Protein AF-A0A1X7SWT5-F1 (afdb_monomer_lite)

Sequence (209 aa):
LYQEDIYNFGDKDYSLPPSCLISVYSSPDAVPTLHYSVPVEGVADPVTFYIQMSQRTAHHTAVAANAASGNDETIPVLTKRRREGGFDIKTAKQKIKQVMIENHTDFAGLLQFSLVHVANKLFEVHMIPPEVQKSPTYDAIVTCFLSMMNILDSKSDLEEHCMTFLEALSSVGGPIERVAKRLREKWTTALEGALQFEQSVKRVRTNDQ

Secondary structure (DSSP, 8-state):
--HHHHHTTT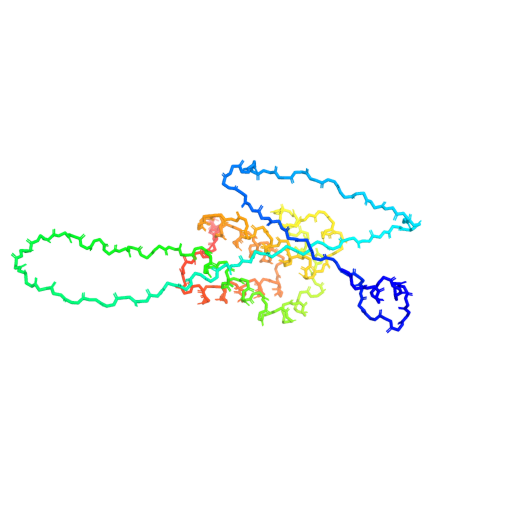-TT--S-----------TT--S-----------SS-------------------------------------------HHHHHHHHHHHHHHTHHHHHHHHTTTHHHHHHHHHHTTSS-HHHHHS--HHHHHHHHHHHHHT--SHHHHHHHHHHHHHHHHHH-HHHHHHHHHHHHHHHHHTTT-S--------------

Radius of gyration: 25.13 Å; chains: 1; bounding box: 81×46×72 Å

Organism: Amphimedon queenslandica (NCBI:txid400682)

Structure (mmCIF, N/CA/C/O backbone):
data_AF-A0A1X7SWT5-F1
#
_entry.id   AF-A0A1X7SWT5-F1
#
loop_
_atom_site.group_PDB
_atom_site.id
_atom_site.type_symbol
_atom_site.label_atom_id
_atom_site.label_alt_id
_atom_site.label_comp_id
_atom_site.label_asym_id
_atom_site.label_entity_id
_atom_site.label_seq_id
_atom_site.pdbx_PDB_ins_code
_atom_site.Cartn_x
_atom_site.Cartn_y
_atom_site.Cartn_z
_atom_site.occupancy
_atom_site.B_iso_or_equiv
_atom_site.auth_seq_id
_atom_site.auth_comp_id
_atom_site.auth_asym_id
_atom_site.auth_atom_id
_atom_site.pdbx_PDB_model_num
ATOM 1 N N . LEU A 1 1 ? -22.513 -17.687 -14.120 1.00 58.66 1 LEU A N 1
ATOM 2 C CA . LEU A 1 1 ? -21.983 -17.608 -15.493 1.00 58.66 1 LEU A CA 1
ATOM 3 C C . LEU A 1 1 ? -23.173 -17.618 -16.420 1.00 58.66 1 LEU A C 1
ATOM 5 O O . LEU A 1 1 ? -23.966 -18.553 -16.328 1.00 58.66 1 LEU A O 1
ATOM 9 N N . TYR A 1 2 ? -23.351 -16.565 -17.213 1.00 63.16 2 TYR A N 1
ATOM 10 C CA . TYR A 1 2 ? -24.327 -16.621 -18.288 1.00 63.16 2 TYR A CA 1
ATOM 11 C C . TYR A 1 2 ? -23.757 -17.489 -19.404 1.00 63.16 2 TYR A C 1
ATOM 13 O O . TYR A 1 2 ? -22.545 -17.568 -19.601 1.00 63.16 2 TYR A O 1
ATOM 21 N N . GLN A 1 3 ? -24.638 -18.194 -20.106 1.00 63.72 3 GLN A N 1
ATOM 22 C CA . GLN A 1 3 ? -24.223 -19.108 -21.164 1.00 63.72 3 GLN A CA 1
ATOM 23 C C . GLN A 1 3 ? -23.461 -18.362 -22.278 1.00 63.72 3 GLN A C 1
ATOM 25 O O . GLN A 1 3 ? -22.534 -18.907 -22.870 1.00 63.72 3 GLN A O 1
ATOM 30 N N . GLU A 1 4 ? -23.807 -17.095 -22.508 1.00 67.38 4 GLU A N 1
ATOM 31 C CA . GLU A 1 4 ? -23.099 -16.190 -23.418 1.00 67.38 4 GLU A CA 1
ATOM 32 C C . GLU A 1 4 ? -21.637 -15.944 -23.009 1.00 67.38 4 GLU A C 1
ATOM 34 O O . GLU A 1 4 ? -20.762 -15.963 -23.869 1.00 67.38 4 GLU A O 1
ATOM 39 N N . ASP A 1 5 ? -21.340 -15.821 -21.712 1.00 64.25 5 ASP A N 1
ATOM 40 C CA . ASP A 1 5 ? -19.971 -15.628 -21.207 1.00 64.25 5 ASP A CA 1
ATOM 41 C C . ASP A 1 5 ? -19.101 -16.874 -21.447 1.00 64.25 5 ASP A C 1
ATOM 43 O O . ASP A 1 5 ? -17.890 -16.780 -21.633 1.00 64.25 5 ASP A O 1
ATOM 47 N N . ILE A 1 6 ? -19.725 -18.058 -21.431 1.00 66.38 6 ILE A N 1
ATOM 48 C CA . ILE A 1 6 ? -19.057 -19.340 -21.690 1.00 66.38 6 ILE A CA 1
ATOM 49 C C . ILE A 1 6 ? -18.798 -19.502 -23.189 1.00 66.38 6 ILE A C 1
ATOM 51 O O . ILE A 1 6 ? -17.713 -19.920 -23.584 1.00 66.38 6 ILE A O 1
ATOM 55 N N . TYR A 1 7 ? -19.783 -19.170 -24.029 1.00 70.00 7 TYR A N 1
ATOM 56 C CA . TYR A 1 7 ? -19.661 -19.315 -25.480 1.00 70.00 7 TYR A CA 1
ATOM 57 C C . TYR A 1 7 ? -18.683 -18.331 -26.114 1.00 70.00 7 TYR A C 1
ATOM 59 O O . TYR A 1 7 ? -18.040 -18.683 -27.099 1.00 70.00 7 TYR A O 1
ATOM 67 N N . ASN A 1 8 ? -18.540 -17.138 -25.541 1.00 67.19 8 ASN A N 1
ATOM 68 C CA . ASN A 1 8 ? -17.654 -16.102 -26.068 1.00 67.19 8 ASN A CA 1
ATOM 69 C C . ASN A 1 8 ? -16.254 -16.127 -25.420 1.00 67.19 8 ASN A C 1
ATOM 71 O O . ASN A 1 8 ? -15.460 -15.202 -25.603 1.00 67.19 8 ASN A O 1
ATOM 75 N N . PHE A 1 9 ? -15.923 -17.177 -24.656 1.00 67.06 9 PHE A N 1
ATOM 76 C CA . PHE A 1 9 ? -14.609 -17.313 -24.031 1.00 67.06 9 PHE A CA 1
ATOM 77 C C . PHE A 1 9 ? -13.498 -17.443 -25.084 1.00 67.06 9 PHE A C 1
ATOM 79 O O . PHE A 1 9 ? -13.446 -18.417 -25.834 1.00 67.06 9 PHE A O 1
ATOM 86 N N . GLY A 1 10 ? -12.586 -16.466 -25.113 1.00 62.06 10 GLY A N 1
ATOM 87 C CA . GLY A 1 10 ? -11.479 -16.410 -26.074 1.00 62.06 10 GLY A CA 1
ATOM 88 C C . GLY A 1 10 ? -11.814 -15.706 -27.393 1.00 62.06 10 GLY A C 1
ATOM 89 O O . GLY A 1 10 ? -10.955 -15.649 -28.275 1.00 62.06 10 GLY A O 1
ATOM 90 N N . ASP A 1 11 ? -13.023 -15.151 -27.529 1.00 71.19 11 ASP A N 1
ATOM 91 C CA . ASP A 1 11 ? -13.372 -14.290 -28.656 1.00 71.19 11 ASP A CA 1
ATOM 92 C C . ASP A 1 11 ? -12.640 -12.942 -28.546 1.00 71.19 11 ASP A C 1
ATOM 94 O O . ASP A 1 11 ? -12.546 -12.339 -27.476 1.00 71.19 11 ASP A O 1
ATOM 98 N N . LYS A 1 12 ? -12.101 -12.466 -29.670 1.00 66.00 12 LYS A N 1
ATOM 99 C CA . LYS A 1 12 ? -11.336 -11.214 -29.757 1.00 66.00 12 LYS A CA 1
ATOM 100 C C . LYS A 1 12 ? -12.211 -9.989 -29.515 1.00 66.00 12 LYS A C 1
ATOM 102 O O . LYS A 1 12 ? -11.694 -8.963 -29.075 1.00 66.00 12 LYS A O 1
ATOM 107 N N . ASP A 1 13 ? -13.507 -10.115 -29.787 1.00 74.00 13 ASP A N 1
ATOM 108 C CA . ASP A 1 13 ? -14.480 -9.032 -29.654 1.00 74.00 13 ASP A CA 1
ATOM 109 C C . ASP A 1 13 ? -15.202 -9.049 -28.292 1.00 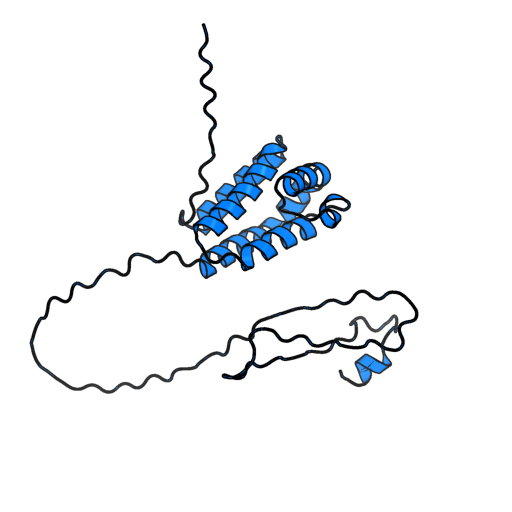74.00 13 ASP A C 1
ATOM 111 O O . ASP A 1 13 ? -15.928 -8.110 -27.954 1.00 74.00 13 ASP A O 1
ATOM 115 N N . TYR A 1 14 ? -14.974 -10.080 -27.469 1.00 67.50 14 TYR A N 1
ATOM 116 C CA . TYR A 1 14 ? -15.580 -10.215 -26.149 1.00 67.50 14 TYR A CA 1
ATOM 117 C C . TYR A 1 14 ? -14.625 -9.704 -25.063 1.00 67.50 14 TYR A C 1
ATOM 119 O O . TYR A 1 14 ? -13.690 -10.370 -24.624 1.00 67.50 14 TYR A O 1
ATOM 127 N N . SER A 1 15 ? -14.849 -8.458 -24.648 1.00 64.38 15 SER A N 1
ATOM 128 C CA . SER A 1 15 ? -13.925 -7.689 -23.803 1.00 64.38 15 SER A CA 1
ATOM 129 C C . SER A 1 15 ? -13.913 -8.084 -22.324 1.00 64.38 15 SER A C 1
ATOM 131 O O . SER A 1 15 ? -13.048 -7.621 -21.577 1.00 64.38 15 SER A O 1
ATOM 133 N N . LEU A 1 16 ? -14.858 -8.916 -21.882 1.00 62.00 16 LEU A N 1
ATOM 134 C CA . LEU A 1 16 ? -14.986 -9.313 -20.486 1.00 62.00 16 LEU A CA 1
ATOM 135 C C . LEU A 1 16 ? -14.514 -10.760 -20.309 1.00 62.00 16 LEU A C 1
ATOM 137 O O . LEU A 1 16 ? -15.095 -11.664 -20.901 1.00 62.00 16 LEU A O 1
ATOM 141 N N . PRO A 1 17 ? -13.487 -11.029 -19.488 1.00 65.50 17 PRO A N 1
ATOM 142 C CA . PRO A 1 17 ? -13.151 -12.404 -19.153 1.00 65.50 17 PRO A CA 1
ATOM 143 C C . PRO A 1 17 ? -14.320 -13.034 -18.375 1.00 65.50 17 PRO A C 1
ATOM 145 O O . PRO A 1 17 ? -14.940 -12.353 -17.548 1.00 65.50 17 PRO A O 1
ATOM 148 N N . PRO A 1 18 ? -14.628 -14.325 -18.591 1.00 65.56 18 PRO A N 1
ATOM 149 C CA . PRO A 1 18 ? -15.678 -14.994 -17.844 1.00 65.56 18 PRO A CA 1
ATOM 150 C C . PRO A 1 18 ? -15.342 -14.934 -16.357 1.00 65.56 18 PRO A C 1
ATOM 152 O O . PRO A 1 18 ? -14.239 -15.272 -15.926 1.00 65.56 18 PRO A O 1
ATOM 155 N N . SER A 1 19 ? -16.311 -14.491 -15.562 1.00 64.81 19 SER A N 1
ATOM 156 C CA . SER A 1 19 ? -16.178 -14.391 -14.114 1.00 64.81 19 SER A CA 1
ATOM 157 C C . SER A 1 19 ? -17.305 -15.157 -13.430 1.00 64.81 19 SER A C 1
ATOM 159 O O . SER A 1 19 ? -18.429 -15.258 -13.927 1.00 64.81 19 SER A O 1
ATOM 161 N N . CYS A 1 20 ? -16.999 -15.742 -12.276 1.00 68.06 20 CYS A N 1
ATOM 162 C CA . CYS A 1 20 ? -17.979 -16.425 -11.446 1.00 68.06 20 CYS A CA 1
ATOM 163 C C . CYS A 1 20 ? -17.906 -15.862 -10.030 1.00 68.06 20 CYS A C 1
ATOM 165 O O . CYS A 1 20 ? -16.828 -15.787 -9.439 1.00 68.06 20 CYS A O 1
ATOM 167 N N . LEU A 1 21 ? -19.056 -15.460 -9.488 1.00 69.94 21 LEU A N 1
ATOM 168 C CA . LEU A 1 21 ? -19.158 -14.973 -8.121 1.00 69.94 21 LEU A CA 1
ATOM 169 C C . LEU A 1 21 ? -19.406 -16.156 -7.186 1.00 69.94 21 LEU A C 1
ATOM 171 O O . LEU A 1 21 ? -20.418 -16.846 -7.300 1.00 69.94 21 LEU A O 1
ATOM 175 N N . ILE A 1 22 ? -18.502 -16.351 -6.230 1.00 73.81 22 ILE A N 1
ATOM 176 C CA . ILE A 1 22 ? -18.644 -17.344 -5.164 1.00 73.81 22 ILE A CA 1
ATOM 177 C C . ILE A 1 22 ? -18.985 -16.594 -3.876 1.00 73.81 22 ILE A C 1
ATOM 179 O O . ILE A 1 22 ? -18.249 -15.705 -3.454 1.00 73.81 22 ILE A O 1
ATOM 183 N N . SER A 1 23 ? -20.116 -16.934 -3.255 1.00 72.56 23 SER A N 1
ATOM 184 C CA . SER A 1 23 ? -20.503 -16.404 -1.943 1.00 72.56 23 SER A CA 1
ATOM 185 C C . SER A 1 23 ? -20.315 -17.477 -0.879 1.00 72.56 23 SER A C 1
ATOM 187 O O . SER A 1 23 ? -20.827 -18.585 -1.023 1.00 72.56 23 SER A O 1
ATOM 189 N N . VAL A 1 24 ? -19.610 -17.133 0.196 1.00 75.25 24 VAL A N 1
ATOM 190 C CA . VAL A 1 24 ? -19.417 -17.999 1.363 1.00 75.25 24 VAL A CA 1
ATOM 191 C C . VAL A 1 24 ? -20.143 -17.365 2.543 1.00 75.25 24 VAL A C 1
ATOM 193 O O . VAL A 1 24 ? -19.924 -16.193 2.850 1.00 75.25 24 VAL A O 1
ATOM 196 N N . TYR A 1 25 ? -21.016 -18.132 3.191 1.00 77.62 25 TYR A N 1
ATOM 197 C CA . TYR A 1 25 ? -21.782 -17.696 4.356 1.00 77.62 25 TYR A CA 1
ATOM 198 C C . TYR A 1 25 ? -21.296 -18.447 5.592 1.00 77.62 25 TYR A C 1
ATOM 200 O O . TYR A 1 25 ? -21.134 -19.666 5.551 1.00 77.62 25 TYR A O 1
ATOM 208 N N . SER A 1 26 ? -21.068 -17.728 6.691 1.00 73.06 26 SER A N 1
ATOM 209 C CA . SER A 1 26 ? -20.745 -18.348 7.973 1.00 73.06 26 SER A CA 1
ATOM 210 C C . SER A 1 26 ? -22.013 -18.861 8.657 1.00 73.06 26 SER A C 1
ATOM 212 O O . SER A 1 26 ? -23.044 -18.189 8.687 1.00 73.06 26 SER A O 1
ATOM 214 N N . SER A 1 27 ? -21.918 -20.061 9.223 1.00 80.31 27 SER A N 1
ATOM 215 C CA . SER A 1 27 ? -22.896 -20.606 10.167 1.00 80.31 27 SER A CA 1
ATOM 216 C C . SER A 1 27 ? -22.371 -20.402 11.596 1.00 80.31 27 SER A C 1
ATOM 218 O O . SER A 1 27 ? -21.148 -20.400 11.764 1.00 80.31 27 SER A O 1
ATOM 220 N N . PRO A 1 28 ? -23.230 -20.251 12.624 1.00 79.50 28 PRO A N 1
ATOM 221 C CA . PRO A 1 28 ? -22.795 -20.131 14.020 1.00 79.50 28 PRO A CA 1
ATOM 222 C C . PRO A 1 28 ? -21.870 -21.264 14.487 1.00 79.50 28 PRO A C 1
ATOM 224 O O . PRO A 1 28 ? -20.993 -21.030 15.311 1.00 79.50 28 PRO A O 1
ATOM 227 N N . ASP A 1 29 ? -22.022 -22.455 13.903 1.00 85.06 29 ASP A N 1
ATOM 228 C CA . ASP A 1 29 ? -21.246 -23.655 14.240 1.00 85.06 29 ASP A CA 1
ATOM 229 C C . ASP A 1 29 ? -20.113 -23.950 13.234 1.00 85.06 29 ASP A C 1
ATOM 231 O O . ASP A 1 29 ? -19.566 -25.054 13.202 1.00 85.06 29 ASP A O 1
ATOM 235 N N . ALA A 1 30 ? -19.781 -23.004 12.350 1.00 79.12 30 ALA A N 1
ATOM 236 C CA . ALA A 1 30 ? -18.764 -23.219 11.325 1.00 79.12 30 ALA A CA 1
ATOM 237 C C . ALA A 1 30 ? -17.344 -23.207 11.915 1.00 79.12 30 ALA A C 1
ATOM 239 O O . ALA A 1 30 ? -16.993 -22.361 12.739 1.00 79.12 30 ALA A O 1
ATOM 240 N N . VAL A 1 31 ? -16.499 -24.124 11.437 1.00 79.00 31 VAL A N 1
ATOM 241 C CA . VAL A 1 31 ? -15.068 -24.133 11.765 1.00 79.00 31 VAL A CA 1
ATOM 242 C C . VAL A 1 31 ? -14.377 -22.844 11.283 1.00 79.00 31 VAL A C 1
ATOM 244 O O . VAL A 1 31 ? -14.763 -22.307 10.243 1.00 79.00 31 VAL A O 1
ATOM 247 N N . PRO A 1 32 ? -13.334 -22.354 11.986 1.00 73.50 32 PRO A N 1
ATOM 248 C CA . PRO A 1 32 ? -12.714 -21.052 11.703 1.00 73.50 32 PRO A CA 1
ATOM 249 C C . PRO A 1 32 ? -12.075 -20.932 10.315 1.00 73.50 32 PRO A C 1
ATOM 251 O O . PRO A 1 32 ? -11.932 -19.828 9.794 1.00 73.50 32 PRO A O 1
ATOM 254 N N . THR A 1 33 ? -11.688 -22.062 9.721 1.00 73.69 33 THR A N 1
ATOM 255 C CA . THR A 1 33 ? -10.972 -22.110 8.446 1.00 73.69 33 THR A CA 1
ATOM 256 C C . THR A 1 33 ? -11.654 -23.096 7.512 1.00 73.69 33 THR A C 1
ATOM 258 O O . THR A 1 33 ? -11.842 -24.263 7.859 1.00 73.69 33 THR A O 1
ATOM 261 N N . LEU A 1 34 ? -11.989 -22.635 6.306 1.00 76.44 34 LEU A N 1
ATOM 262 C CA . LEU A 1 34 ? -12.527 -23.469 5.238 1.00 76.44 34 LEU A CA 1
ATOM 263 C C . LEU A 1 34 ? -11.429 -23.737 4.206 1.00 76.44 34 LEU A C 1
ATOM 265 O O . LEU A 1 34 ? -11.015 -22.833 3.483 1.00 76.44 34 LEU A O 1
ATOM 269 N N . HIS A 1 35 ? -10.982 -24.988 4.123 1.00 76.56 35 HIS A N 1
ATOM 270 C CA . HIS A 1 35 ? -10.116 -25.454 3.044 1.00 76.56 35 HIS A CA 1
ATOM 271 C C . HIS A 1 35 ? -10.972 -26.156 1.992 1.00 76.56 35 HIS A C 1
ATOM 273 O O . HIS A 1 35 ? -11.553 -27.204 2.267 1.00 76.56 35 HIS A O 1
ATOM 279 N N . TYR A 1 36 ? -11.052 -25.580 0.793 1.00 75.38 36 TYR A N 1
ATOM 280 C CA . TYR A 1 36 ? -11.753 -26.188 -0.333 1.00 75.38 36 TYR A CA 1
ATOM 281 C C . TYR A 1 36 ? -10.908 -26.070 -1.599 1.00 75.38 36 TYR A C 1
ATOM 283 O O . TYR A 1 36 ? -10.476 -24.978 -1.968 1.00 75.38 36 TYR A O 1
ATOM 291 N N . SER A 1 37 ? -10.657 -27.200 -2.252 1.00 71.75 37 SER A N 1
ATOM 292 C CA . SER A 1 37 ? -9.931 -27.253 -3.519 1.00 71.75 37 SER A CA 1
ATOM 293 C C . SER A 1 37 ? -10.913 -27.127 -4.676 1.00 71.75 37 SER A C 1
ATOM 295 O O . SER A 1 37 ? -11.916 -27.834 -4.716 1.00 71.75 37 SER A O 1
ATOM 297 N N . VAL A 1 38 ? -10.609 -26.254 -5.634 1.00 73.00 38 VAL A N 1
ATOM 298 C CA . VAL A 1 38 ? -11.375 -26.123 -6.878 1.00 73.00 38 VAL A CA 1
ATOM 299 C C . VAL A 1 38 ? -10.538 -26.736 -8.002 1.00 73.00 38 VAL A C 1
ATOM 301 O O . VAL A 1 38 ? -9.508 -26.156 -8.354 1.00 73.00 38 VAL A O 1
ATOM 304 N N . PRO A 1 39 ? -10.905 -27.919 -8.528 1.00 66.94 39 PRO A N 1
ATOM 305 C CA . PRO A 1 39 ? -10.197 -28.508 -9.655 1.00 66.94 39 PRO A CA 1
ATOM 306 C C . PRO A 1 39 ? -10.458 -27.677 -10.912 1.00 66.94 39 PRO A C 1
ATOM 308 O O . PRO A 1 39 ? -11.586 -27.256 -11.170 1.00 66.94 39 PRO A O 1
ATOM 311 N N . VAL A 1 40 ? -9.405 -27.446 -11.691 1.00 70.12 40 VAL A N 1
ATOM 312 C CA . VAL A 1 40 ? -9.499 -26.777 -12.988 1.00 70.12 40 VAL A CA 1
ATOM 313 C C . VAL A 1 40 ? -9.210 -27.816 -14.062 1.00 70.12 40 VAL A C 1
ATOM 315 O O . VAL A 1 40 ? -8.123 -28.390 -14.094 1.00 70.12 40 VAL A O 1
ATOM 318 N N . GLU A 1 41 ? -10.184 -28.065 -14.931 1.00 71.06 41 GLU A N 1
ATOM 319 C CA . GLU A 1 41 ? -10.073 -29.022 -16.033 1.00 71.06 41 GLU A CA 1
ATOM 320 C C . GLU A 1 41 ? -9.980 -28.287 -17.378 1.00 71.06 41 GLU A C 1
ATOM 322 O O . GLU A 1 41 ? -10.566 -27.220 -17.552 1.00 71.06 41 GLU A O 1
ATOM 327 N N . GLY A 1 42 ? -9.241 -28.856 -18.339 1.00 65.25 42 GLY A N 1
ATOM 328 C CA . GLY A 1 42 ? -9.186 -28.348 -19.720 1.00 65.25 42 GLY A CA 1
ATOM 329 C C . GLY A 1 42 ? -8.170 -27.233 -20.003 1.00 65.25 42 GLY A C 1
ATOM 330 O O . GLY A 1 42 ? -8.275 -26.564 -21.027 1.00 65.25 42 GLY A O 1
ATOM 331 N N . VAL A 1 43 ? -7.180 -27.022 -19.132 1.00 63.59 43 VAL A N 1
ATOM 332 C CA . VAL A 1 43 ? -6.161 -25.973 -19.303 1.00 63.59 43 VAL A CA 1
ATOM 333 C C . VAL A 1 43 ? -4.969 -26.501 -20.108 1.00 63.59 43 VAL A C 1
ATOM 335 O O . VAL A 1 43 ? -4.239 -27.365 -19.628 1.00 63.59 43 VAL A O 1
ATOM 338 N N . ALA A 1 44 ? -4.777 -25.990 -21.329 1.00 63.25 44 ALA A N 1
ATOM 339 C CA . ALA A 1 44 ? -3.656 -26.358 -22.204 1.00 63.25 44 ALA A CA 1
ATOM 340 C C . ALA A 1 44 ? -2.380 -25.530 -21.943 1.00 63.25 44 ALA A C 1
ATOM 342 O O . ALA A 1 44 ? -1.278 -26.065 -22.036 1.00 63.25 44 ALA A O 1
ATOM 343 N N . ASP A 1 45 ? -2.538 -24.260 -21.557 1.00 61.09 45 ASP A N 1
ATOM 344 C CA . ASP A 1 45 ? -1.460 -23.305 -21.274 1.00 61.09 45 ASP A CA 1
ATOM 345 C C . ASP A 1 45 ? -1.621 -22.705 -19.866 1.00 61.09 45 ASP A C 1
ATOM 347 O O . ASP A 1 45 ? -2.747 -22.603 -19.385 1.00 61.09 45 ASP A O 1
ATOM 351 N N . PRO A 1 46 ? -0.550 -22.269 -19.179 1.00 61.94 46 PRO A N 1
ATOM 352 C CA . PRO A 1 46 ? -0.659 -21.673 -17.846 1.00 61.94 46 PRO A CA 1
ATOM 353 C C . PRO A 1 46 ? -1.597 -20.453 -17.812 1.00 61.94 46 PRO A C 1
ATOM 355 O O . PRO A 1 46 ? -1.374 -19.472 -18.519 1.00 61.94 46 PRO A O 1
ATOM 358 N N . VAL A 1 47 ? -2.617 -20.483 -16.946 1.00 63.56 47 VAL A N 1
ATOM 359 C CA . VAL A 1 47 ? -3.586 -19.385 -16.769 1.00 63.56 47 VAL A CA 1
ATOM 360 C C . VAL A 1 47 ? -3.390 -18.712 -15.411 1.00 63.56 47 VAL A C 1
ATOM 362 O O . VAL A 1 47 ? -3.189 -19.373 -14.392 1.00 63.56 47 VAL A O 1
ATOM 365 N N . THR A 1 48 ? -3.464 -17.380 -15.382 1.00 60.81 48 THR A N 1
ATOM 366 C CA . THR A 1 48 ? -3.471 -16.595 -14.140 1.00 60.81 48 THR A CA 1
ATOM 367 C C . THR A 1 48 ? -4.896 -16.449 -13.607 1.00 60.81 48 THR A C 1
ATOM 369 O O . THR A 1 48 ? -5.776 -15.947 -14.302 1.00 60.81 48 THR A O 1
ATOM 372 N N . PHE A 1 49 ? -5.115 -16.856 -12.356 1.00 67.50 49 PHE A N 1
ATOM 373 C CA . PHE A 1 49 ? -6.389 -16.693 -11.654 1.00 67.50 49 PHE A CA 1
ATOM 374 C C . PHE A 1 49 ? -6.361 -15.464 -10.744 1.00 67.50 49 PHE A C 1
ATOM 376 O O . PHE A 1 49 ? -5.439 -15.296 -9.947 1.00 67.50 49 PHE A O 1
ATOM 383 N N . TYR A 1 50 ? -7.405 -14.639 -10.816 1.00 58.00 50 TYR A N 1
ATOM 384 C CA . TYR A 1 50 ? -7.588 -13.479 -9.945 1.00 58.00 50 TYR A CA 1
ATOM 385 C C . TYR A 1 50 ? -8.726 -13.742 -8.955 1.00 58.00 50 TYR A C 1
ATOM 387 O O . TYR A 1 50 ? -9.868 -13.948 -9.360 1.00 58.00 50 TYR A O 1
ATOM 395 N N . ILE A 1 51 ? -8.424 -13.719 -7.653 1.00 72.56 51 ILE A N 1
ATOM 396 C CA . ILE A 1 51 ? -9.419 -13.874 -6.583 1.00 72.56 51 ILE A CA 1
ATOM 397 C C . ILE A 1 51 ? -9.644 -12.511 -5.930 1.00 72.56 51 ILE A C 1
ATOM 399 O O . ILE A 1 51 ? -8.775 -11.990 -5.234 1.00 72.56 51 ILE A O 1
ATOM 403 N N . GLN A 1 52 ? -10.826 -11.935 -6.143 1.00 63.22 52 GLN A N 1
ATOM 404 C CA . GLN A 1 52 ? -11.240 -10.690 -5.500 1.00 63.22 52 GLN A CA 1
ATOM 405 C C . GLN A 1 52 ? -12.141 -11.002 -4.301 1.00 63.22 52 GLN A C 1
ATOM 407 O O . GLN A 1 52 ? -13.231 -11.545 -4.458 1.00 63.22 52 GLN A O 1
ATOM 412 N N . MET A 1 53 ? -11.686 -10.657 -3.093 1.00 68.06 53 MET A N 1
ATOM 413 C CA . MET A 1 53 ? -12.448 -10.850 -1.855 1.00 68.06 53 MET A CA 1
ATOM 414 C C . MET A 1 53 ? -13.039 -9.526 -1.371 1.00 68.06 53 MET A C 1
ATOM 416 O O . MET A 1 53 ? -12.320 -8.547 -1.174 1.00 68.06 53 MET A O 1
ATOM 420 N N . SER A 1 54 ? -14.347 -9.506 -1.120 1.00 67.81 54 SER A N 1
ATOM 421 C CA . SER A 1 54 ? -15.051 -8.359 -0.537 1.00 67.81 54 SER A CA 1
ATOM 422 C C . SER A 1 54 ? -16.045 -8.822 0.527 1.00 67.81 54 SER A C 1
ATOM 424 O O . SER A 1 54 ? -16.817 -9.747 0.279 1.00 67.81 54 SER A O 1
ATOM 426 N N . GLN A 1 55 ? -16.065 -8.172 1.694 1.00 64.06 55 GLN A N 1
ATOM 427 C CA . GLN A 1 55 ? -17.064 -8.446 2.732 1.00 64.06 55 GLN A CA 1
ATOM 428 C C . GLN A 1 55 ? -18.369 -7.713 2.419 1.00 64.06 55 GLN A C 1
ATOM 430 O O . GLN A 1 55 ? -18.377 -6.500 2.209 1.00 64.06 55 GLN A O 1
ATOM 435 N N . ARG A 1 56 ? -19.487 -8.443 2.422 1.00 56.50 56 ARG A N 1
ATOM 436 C CA . ARG A 1 56 ? -20.815 -7.848 2.266 1.00 56.50 56 ARG A CA 1
ATOM 437 C C . ARG A 1 56 ? -21.286 -7.344 3.629 1.00 56.50 56 ARG A C 1
ATOM 439 O O . ARG A 1 56 ? -21.668 -8.132 4.487 1.00 56.50 56 ARG A O 1
ATOM 446 N N . THR A 1 57 ? -21.252 -6.033 3.846 1.00 46.75 57 THR A N 1
ATOM 447 C CA . THR A 1 57 ? -21.852 -5.410 5.032 1.00 46.75 57 THR A CA 1
ATOM 448 C C . THR A 1 57 ? -23.373 -5.479 4.925 1.00 46.75 57 THR A C 1
ATOM 450 O O . THR A 1 57 ? -23.970 -4.826 4.070 1.00 46.75 57 THR A O 1
ATOM 453 N N . ALA A 1 58 ? -24.013 -6.279 5.778 1.00 46.72 58 ALA A N 1
ATOM 454 C CA . ALA A 1 58 ? -25.460 -6.256 5.939 1.00 46.72 58 ALA A CA 1
ATOM 455 C C . ALA A 1 58 ? -25.877 -4.927 6.595 1.00 46.72 58 ALA A C 1
ATOM 457 O O . ALA A 1 58 ? -25.495 -4.640 7.730 1.00 46.72 58 ALA A O 1
ATOM 458 N N . HIS A 1 59 ? -26.656 -4.105 5.889 1.00 39.25 59 HIS A N 1
ATOM 459 C CA . HIS A 1 59 ? -27.349 -2.972 6.498 1.00 39.25 59 HIS A CA 1
ATOM 460 C C . HIS A 1 59 ? -28.455 -3.510 7.412 1.00 39.25 59 HIS A C 1
ATOM 462 O O . HIS A 1 59 ? -29.519 -3.911 6.944 1.00 39.25 59 HIS A O 1
ATOM 468 N N . HIS A 1 60 ? -28.212 -3.525 8.722 1.00 40.56 60 HIS A N 1
ATOM 469 C CA . HIS A 1 60 ? -29.277 -3.711 9.702 1.00 40.56 60 HIS A CA 1
ATOM 470 C C . HIS A 1 60 ? -30.033 -2.389 9.863 1.00 40.56 60 HIS A C 1
ATOM 472 O O . HIS A 1 60 ? -29.624 -1.501 10.609 1.00 40.56 60 HIS A O 1
ATOM 478 N N . THR A 1 61 ? -31.142 -2.255 9.140 1.00 41.75 61 THR A N 1
ATOM 479 C CA . THR A 1 61 ? -32.141 -1.207 9.364 1.00 41.75 61 THR A CA 1
ATOM 480 C C . THR A 1 61 ? -32.841 -1.485 10.696 1.00 41.75 61 THR A C 1
ATOM 482 O O . THR A 1 61 ? -33.727 -2.333 10.768 1.00 41.75 61 THR A O 1
ATOM 485 N N . ALA A 1 62 ? -32.436 -0.801 11.767 1.00 34.31 62 ALA A N 1
ATOM 486 C CA . ALA A 1 62 ? -33.171 -0.804 13.028 1.00 34.31 62 ALA A CA 1
ATOM 487 C C . ALA A 1 62 ? -34.205 0.332 13.013 1.00 34.31 62 ALA A C 1
ATOM 489 O O . ALA A 1 62 ? -33.866 1.514 13.013 1.00 34.31 62 ALA A O 1
ATOM 490 N N . VAL A 1 63 ? -35.473 -0.068 12.954 1.00 35.12 63 VAL A N 1
ATOM 491 C CA . VAL A 1 63 ? -36.668 0.775 13.024 1.00 35.12 63 VAL A CA 1
ATOM 492 C C . VAL A 1 63 ? -36.734 1.477 14.384 1.00 35.12 63 VAL A C 1
ATOM 494 O O . VAL A 1 63 ? -36.641 0.835 15.429 1.00 35.12 63 VAL A O 1
ATOM 497 N N . ALA A 1 64 ? -36.906 2.799 14.362 1.00 37.91 64 ALA A N 1
ATOM 498 C CA . ALA A 1 64 ? -37.176 3.614 15.538 1.00 37.91 64 ALA A CA 1
ATOM 499 C C . ALA A 1 64 ? -38.588 3.333 16.080 1.00 37.91 64 ALA A C 1
ATOM 501 O O . ALA A 1 64 ? -39.564 3.412 15.335 1.00 37.91 64 ALA A O 1
ATOM 502 N N . ALA A 1 65 ? -38.702 3.070 17.382 1.00 33.25 65 ALA A N 1
ATOM 503 C CA . ALA A 1 65 ? -39.969 3.076 18.103 1.00 33.25 65 ALA A CA 1
ATOM 504 C C . ALA A 1 65 ? -39.882 4.086 19.254 1.00 33.25 65 ALA A C 1
ATOM 506 O O . ALA A 1 65 ? -39.161 3.884 20.229 1.00 33.25 65 ALA A O 1
ATOM 507 N N . ASN A 1 66 ? -40.613 5.190 19.103 1.00 34.94 66 ASN A N 1
ATOM 508 C CA . ASN A 1 66 ? -40.901 6.147 20.164 1.00 34.94 66 ASN A CA 1
ATOM 509 C C . ASN A 1 66 ? -42.011 5.588 21.065 1.00 34.94 66 ASN A C 1
ATOM 511 O O . ASN A 1 66 ? -43.066 5.212 20.559 1.00 34.94 66 ASN A O 1
ATOM 515 N N . ALA A 1 67 ? -41.827 5.646 22.383 1.00 32.59 67 ALA A N 1
ATOM 516 C CA . ALA A 1 67 ? -42.924 5.745 23.344 1.00 32.59 67 ALA A CA 1
ATOM 517 C C . ALA A 1 67 ? -42.427 6.471 24.604 1.00 32.59 67 ALA A C 1
ATOM 519 O O . ALA A 1 67 ? -41.434 6.078 25.211 1.00 32.59 67 ALA A O 1
ATOM 520 N N . ALA A 1 68 ? -43.109 7.562 24.951 1.00 38.38 68 ALA A N 1
ATOM 521 C CA . ALA A 1 68 ? -42.872 8.387 26.128 1.00 38.38 68 ALA A CA 1
ATOM 522 C C . ALA A 1 68 ? -43.783 7.963 27.294 1.00 38.38 68 ALA A C 1
ATOM 524 O O . ALA A 1 68 ? -44.951 7.669 27.057 1.00 38.38 68 ALA A O 1
ATOM 525 N N . SER A 1 69 ? -43.258 7.988 28.525 1.00 33.25 69 SER A N 1
ATOM 526 C CA . SER A 1 69 ? -43.946 8.189 29.825 1.00 33.2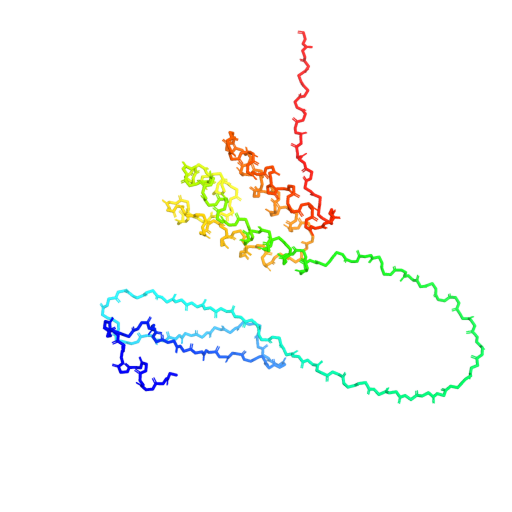5 69 SER A CA 1
ATOM 527 C C . SER A 1 69 ? -42.866 7.995 30.904 1.00 33.25 69 SER A C 1
ATOM 529 O O . SER A 1 69 ? -42.212 6.961 30.883 1.00 33.25 69 SER A O 1
ATOM 531 N N . GLY A 1 70 ? -42.460 8.934 31.758 1.00 31.30 70 GLY A N 1
ATOM 532 C CA . GLY A 1 70 ? -43.221 9.687 32.753 1.00 31.30 70 GLY A CA 1
ATOM 533 C C . GLY A 1 70 ? -42.488 9.512 34.102 1.00 31.30 70 GLY A C 1
ATOM 534 O O . GLY A 1 70 ? -42.314 8.378 34.525 1.00 31.30 70 GLY A O 1
ATOM 535 N N . ASN A 1 71 ? -41.999 10.631 34.664 1.00 40.50 71 ASN A N 1
ATOM 536 C CA . ASN A 1 71 ? -41.565 10.958 36.046 1.00 40.50 71 ASN A CA 1
ATOM 537 C C . ASN A 1 71 ? -40.857 9.939 36.982 1.00 40.50 71 ASN A C 1
ATOM 539 O O . ASN A 1 71 ? -41.423 8.916 37.336 1.00 40.50 71 ASN A O 1
ATOM 543 N N . ASP A 1 72 ? -39.696 10.319 37.544 1.00 30.39 72 ASP A N 1
ATOM 544 C CA . ASP A 1 72 ? -39.534 10.824 38.935 1.00 30.39 72 ASP A CA 1
ATOM 545 C C . ASP A 1 72 ? -38.040 10.913 39.343 1.00 30.39 72 ASP A C 1
ATOM 547 O O . ASP A 1 72 ? -37.185 10.202 38.814 1.00 30.39 72 ASP A O 1
ATOM 551 N N . GLU A 1 73 ? -37.721 11.849 40.237 1.00 39.50 73 GLU A N 1
ATOM 552 C CA . GLU A 1 73 ? -36.379 12.221 40.691 1.00 39.50 73 GLU A CA 1
ATOM 553 C C . GLU A 1 73 ? -35.638 11.096 41.429 1.00 39.50 73 GLU A C 1
ATOM 555 O O . GLU A 1 73 ? -36.084 10.570 42.444 1.00 39.50 73 GLU A O 1
ATOM 560 N N . THR A 1 74 ? -34.406 10.812 41.006 1.00 32.19 74 THR A N 1
ATOM 561 C CA . THR A 1 74 ? -33.287 10.530 41.921 1.00 32.19 74 THR A CA 1
ATOM 562 C C . THR A 1 74 ? -31.985 10.622 41.138 1.00 32.19 74 THR A C 1
ATOM 564 O O . THR A 1 74 ? -31.787 9.932 40.142 1.00 32.19 74 THR A O 1
ATOM 567 N N . ILE A 1 75 ? -31.086 11.504 41.570 1.00 47.22 75 ILE A N 1
ATOM 568 C CA . ILE A 1 75 ? -29.717 11.577 41.059 1.00 47.22 75 ILE A CA 1
ATOM 569 C C . ILE A 1 75 ? -28.916 10.430 41.690 1.00 47.22 75 ILE A C 1
ATOM 571 O O . ILE A 1 75 ? -28.648 10.486 42.891 1.00 47.22 75 ILE A O 1
ATOM 575 N N . PRO A 1 76 ? -28.393 9.470 40.908 1.00 37.97 76 PRO A N 1
ATOM 576 C CA . PRO A 1 76 ? -27.085 8.926 41.176 1.00 37.97 76 PRO A CA 1
ATOM 577 C C . PRO A 1 76 ? -26.115 9.613 40.222 1.00 37.97 76 PRO A C 1
ATOM 579 O O . PRO A 1 76 ? -26.229 9.541 38.996 1.00 37.97 76 PRO A O 1
ATOM 582 N N . VAL A 1 77 ? -25.129 10.286 40.806 1.00 43.66 77 VAL A N 1
ATOM 583 C CA . VAL A 1 77 ? -23.890 10.658 40.131 1.00 43.66 77 VAL A CA 1
ATOM 584 C C . VAL A 1 77 ? -23.200 9.352 39.727 1.00 43.66 77 VAL A C 1
ATOM 586 O O . VAL A 1 77 ? -22.307 8.858 40.407 1.00 43.66 77 VAL A O 1
ATOM 589 N N . LEU A 1 78 ? -23.639 8.754 38.622 1.00 35.97 78 LEU A N 1
ATOM 590 C CA . LEU A 1 78 ? -22.829 7.806 37.888 1.00 35.97 78 LEU A CA 1
ATOM 591 C C . LEU A 1 78 ? -21.971 8.666 36.983 1.00 35.97 78 LEU A C 1
ATOM 593 O O . LEU A 1 78 ? -22.428 9.190 35.967 1.00 35.97 78 LEU A O 1
ATOM 597 N N . THR A 1 79 ? -20.742 8.866 37.445 1.00 41.34 79 THR A N 1
ATOM 598 C CA . THR A 1 79 ? -19.596 9.305 36.662 1.00 41.34 79 THR A CA 1
ATOM 599 C C . THR A 1 79 ? -19.780 8.863 35.219 1.00 41.34 79 THR A C 1
ATOM 601 O O . THR A 1 79 ? -19.535 7.715 34.847 1.00 41.34 79 THR A O 1
ATOM 604 N N . LYS A 1 80 ? -20.241 9.810 34.396 1.00 42.06 80 LYS A N 1
ATOM 605 C CA . LYS A 1 80 ? -20.171 9.736 32.949 1.00 42.06 80 LYS A CA 1
ATOM 606 C C . LYS A 1 80 ? -18.673 9.718 32.689 1.00 42.06 80 LYS A C 1
ATOM 608 O O . LYS A 1 80 ? -18.054 10.770 32.538 1.00 42.06 80 LYS A O 1
ATOM 613 N N . ARG A 1 81 ? -18.063 8.525 32.746 1.00 42.53 81 ARG A N 1
ATOM 614 C CA . ARG A 1 81 ? -16.770 8.276 32.128 1.00 42.53 81 ARG A CA 1
ATOM 615 C C . ARG A 1 81 ? -17.013 8.666 30.689 1.00 42.53 81 ARG A C 1
ATOM 617 O O . ARG A 1 81 ? -17.616 7.926 29.915 1.00 42.53 81 ARG A O 1
ATOM 624 N N . ARG A 1 82 ? -16.639 9.911 30.398 1.00 41.81 82 ARG A N 1
ATOM 625 C CA . ARG A 1 82 ? -16.193 10.387 29.105 1.00 41.81 82 ARG A CA 1
ATOM 626 C C . ARG A 1 82 ? -15.551 9.161 28.471 1.00 41.81 82 ARG A C 1
ATOM 628 O O . ARG A 1 82 ? -14.557 8.678 29.008 1.00 41.81 82 ARG A O 1
ATOM 635 N N . ARG A 1 83 ? -16.201 8.557 27.469 1.00 44.50 83 ARG A N 1
ATOM 636 C CA . ARG A 1 83 ? -15.522 7.553 26.656 1.00 44.50 83 ARG A CA 1
ATOM 637 C C . ARG A 1 83 ? -14.379 8.334 26.041 1.00 44.50 83 ARG A C 1
ATOM 639 O O . ARG A 1 83 ? -14.584 9.165 25.162 1.00 44.50 83 ARG A O 1
ATOM 646 N N . GLU A 1 84 ? -13.235 8.188 26.687 1.00 45.03 84 GLU A N 1
ATOM 647 C CA . GLU A 1 84 ? -11.924 8.564 26.216 1.00 45.03 84 GLU A CA 1
ATOM 648 C C . GLU A 1 84 ? -11.889 8.142 24.755 1.00 45.03 84 GLU A C 1
ATOM 650 O O . GLU A 1 84 ? -12.275 7.012 24.445 1.00 45.03 84 GLU A O 1
ATOM 655 N N . GLY A 1 85 ? -11.614 9.102 23.871 1.00 53.09 85 GLY A N 1
ATOM 656 C CA . GLY A 1 85 ? -11.688 8.919 22.429 1.00 53.09 85 GLY A CA 1
ATOM 657 C C . GLY A 1 85 ? -10.880 7.695 22.033 1.00 53.09 85 GLY A C 1
ATOM 658 O O . GLY A 1 85 ? -9.656 7.751 21.967 1.00 53.09 85 GLY A O 1
ATOM 659 N N . GLY A 1 86 ? -11.572 6.575 21.835 1.00 67.81 86 GLY A N 1
ATOM 660 C CA . GLY A 1 86 ? -10.951 5.348 21.385 1.00 67.81 86 GLY A CA 1
ATOM 661 C C . GLY A 1 86 ? -10.405 5.611 19.996 1.00 67.81 86 GLY A C 1
ATOM 662 O O . GLY A 1 86 ? -11.137 6.081 19.126 1.00 67.81 86 GLY A O 1
ATOM 663 N N . PHE A 1 87 ? -9.118 5.351 19.806 1.00 83.31 87 PHE A N 1
ATOM 664 C CA . PHE A 1 87 ? -8.524 5.372 18.483 1.00 83.31 87 PHE A CA 1
ATOM 665 C C . PHE A 1 87 ? -9.271 4.371 17.592 1.00 83.31 87 PHE A C 1
ATOM 667 O O . PHE A 1 87 ? -9.211 3.162 17.820 1.00 83.31 87 PHE A O 1
ATOM 674 N N . ASP A 1 88 ? -10.003 4.874 16.597 1.00 92.06 88 ASP A N 1
ATOM 675 C CA . ASP A 1 88 ? -10.689 4.026 15.629 1.00 92.06 88 ASP A CA 1
ATOM 676 C C . ASP A 1 88 ? -9.709 3.607 14.532 1.00 92.06 88 ASP A C 1
ATOM 678 O O . ASP A 1 88 ? -9.496 4.305 13.535 1.00 92.06 88 ASP A O 1
ATOM 682 N N . ILE A 1 89 ? -9.119 2.429 14.728 1.00 94.06 89 ILE A N 1
ATOM 683 C CA . ILE A 1 89 ? -8.164 1.837 13.795 1.00 94.06 89 ILE A CA 1
ATOM 684 C C . ILE A 1 89 ? -8.753 1.628 12.396 1.00 94.06 89 ILE A C 1
ATOM 686 O O . ILE A 1 89 ? -8.037 1.774 11.405 1.00 94.06 89 ILE A O 1
ATOM 690 N N . LYS A 1 90 ? -10.054 1.328 12.275 1.00 94.56 90 LYS A N 1
ATOM 691 C CA . LYS A 1 90 ? -10.691 1.120 10.966 1.00 94.56 90 LYS A CA 1
ATOM 692 C C . LYS A 1 90 ? -10.744 2.435 10.204 1.00 94.56 90 LYS A C 1
ATOM 694 O O . LYS A 1 90 ? -10.336 2.486 9.043 1.00 94.56 90 LYS A O 1
ATOM 699 N N . THR A 1 91 ? -11.165 3.498 10.884 1.00 95.19 91 THR A N 1
ATOM 700 C CA . THR A 1 91 ? -11.163 4.854 10.329 1.00 95.19 91 THR A CA 1
ATOM 701 C C . THR A 1 91 ? -9.743 5.307 9.973 1.00 95.19 91 THR A C 1
ATOM 703 O O . THR A 1 91 ? -9.531 5.878 8.904 1.00 95.19 91 THR A O 1
ATOM 706 N N . ALA A 1 92 ? -8.738 4.995 10.799 1.00 95.94 92 ALA A N 1
ATOM 707 C CA . ALA A 1 92 ? -7.343 5.328 10.506 1.00 95.94 92 ALA A CA 1
ATOM 708 C C . ALA A 1 92 ? -6.805 4.612 9.252 1.00 95.94 92 ALA A C 1
ATOM 710 O O . ALA A 1 92 ? -6.271 5.268 8.356 1.00 95.94 92 ALA A O 1
ATOM 711 N N . LYS A 1 93 ? -7.010 3.291 9.133 1.00 96.81 93 LYS A N 1
ATOM 712 C CA . LYS A 1 93 ? -6.644 2.507 7.936 1.00 96.81 93 LYS A CA 1
ATOM 713 C C . LYS A 1 93 ? -7.304 3.063 6.672 1.00 96.81 93 LYS A C 1
ATOM 715 O O . LYS A 1 93 ? -6.658 3.172 5.631 1.00 96.81 93 LYS A O 1
ATOM 720 N N . GLN A 1 94 ? -8.583 3.441 6.759 1.00 96.56 94 GLN A N 1
ATOM 721 C CA . GLN A 1 94 ? -9.312 4.046 5.642 1.00 96.56 94 GLN A CA 1
ATOM 722 C C . GLN A 1 94 ? -8.722 5.397 5.235 1.00 96.56 94 GLN A C 1
ATOM 724 O O . GLN A 1 94 ? -8.488 5.612 4.049 1.00 96.56 94 GLN A O 1
ATOM 729 N N . LYS A 1 95 ? -8.420 6.276 6.197 1.00 96.88 95 LYS A N 1
ATOM 730 C CA . LYS A 1 95 ? -7.776 7.572 5.937 1.00 96.88 95 LYS A CA 1
ATOM 731 C C . LYS A 1 95 ? -6.398 7.401 5.280 1.00 96.88 95 LYS A C 1
ATOM 733 O O . LYS A 1 95 ? -6.112 8.078 4.296 1.00 96.88 95 LYS A O 1
ATOM 738 N N . ILE A 1 96 ? -5.575 6.457 5.747 1.00 97.44 96 ILE A N 1
ATOM 739 C CA . ILE A 1 96 ? -4.269 6.144 5.133 1.00 97.44 96 ILE A CA 1
ATOM 740 C C . ILE A 1 96 ? -4.447 5.651 3.692 1.00 97.44 96 ILE A C 1
ATOM 742 O O . ILE A 1 96 ? -3.799 6.167 2.780 1.00 97.44 96 ILE A O 1
ATOM 746 N N . LYS A 1 97 ? -5.359 4.693 3.470 1.00 97.50 97 LYS A N 1
ATOM 747 C CA . LYS A 1 97 ? -5.678 4.174 2.132 1.00 97.50 97 LYS A CA 1
ATOM 748 C C . LYS A 1 97 ? -6.141 5.290 1.195 1.00 97.50 97 LYS A C 1
ATOM 750 O O . LYS A 1 97 ? -5.693 5.345 0.054 1.00 97.50 97 LYS A O 1
ATOM 755 N N . GLN A 1 98 ? -7.001 6.181 1.682 1.00 96.69 98 GLN A N 1
ATOM 756 C CA . GLN A 1 98 ? -7.517 7.305 0.909 1.00 96.69 98 GLN A CA 1
ATOM 757 C C . GLN A 1 98 ? -6.390 8.248 0.473 1.00 96.69 98 GLN A C 1
ATOM 759 O O . GLN A 1 98 ? -6.298 8.575 -0.707 1.00 96.69 98 GLN A O 1
ATOM 764 N N . VAL A 1 99 ? -5.467 8.596 1.380 1.00 97.25 99 VAL A N 1
ATOM 765 C CA . VAL A 1 99 ? -4.290 9.408 1.033 1.00 97.25 99 VAL A CA 1
ATOM 766 C C . VAL A 1 99 ? -3.438 8.730 -0.043 1.00 97.25 99 VAL A C 1
ATOM 768 O O . VAL A 1 99 ? -2.965 9.411 -0.950 1.00 97.25 99 VAL A O 1
ATOM 771 N N . MET A 1 100 ? -3.248 7.409 0.015 1.00 95.56 100 MET A N 1
ATOM 772 C CA . MET A 1 100 ? -2.488 6.690 -1.017 1.00 95.56 100 MET A CA 1
ATOM 773 C C . MET A 1 100 ? -3.162 6.772 -2.394 1.00 95.56 100 MET A C 1
ATOM 775 O O . MET A 1 100 ? -2.481 7.004 -3.387 1.00 95.56 100 MET A O 1
ATOM 779 N N . ILE A 1 101 ? -4.491 6.631 -2.451 1.00 94.19 101 ILE A N 1
ATOM 780 C CA . ILE A 1 101 ? -5.269 6.691 -3.700 1.00 94.19 101 ILE A CA 1
ATOM 781 C C . ILE A 1 101 ? -5.251 8.102 -4.296 1.00 94.19 101 ILE A C 1
ATOM 783 O O . ILE A 1 101 ? -4.953 8.270 -5.474 1.00 94.19 101 ILE A O 1
ATOM 787 N N . GLU A 1 102 ? -5.521 9.127 -3.486 1.00 94.25 102 GLU A N 1
ATOM 788 C CA . GLU A 1 102 ? -5.594 10.524 -3.945 1.00 94.25 102 GLU A CA 1
ATOM 789 C C . GLU A 1 102 ? -4.267 11.060 -4.488 1.00 94.25 102 GLU A C 1
ATOM 791 O O . GLU A 1 102 ? -4.252 12.026 -5.243 1.00 94.25 102 GLU A O 1
ATOM 796 N N . ASN A 1 103 ? -3.148 10.456 -4.087 1.00 92.31 103 ASN A N 1
ATOM 797 C CA . ASN A 1 103 ? -1.803 10.892 -4.464 1.00 92.31 103 ASN A CA 1
ATOM 798 C C . ASN A 1 103 ? -1.098 9.907 -5.392 1.00 92.31 103 ASN A C 1
ATOM 800 O O . ASN A 1 103 ? 0.095 10.063 -5.655 1.00 92.31 103 ASN A O 1
ATOM 804 N N . HIS A 1 104 ? -1.824 8.895 -5.869 1.00 93.12 104 HIS A N 1
ATOM 805 C CA . HIS A 1 104 ? -1.260 7.780 -6.612 1.00 93.12 104 HIS A CA 1
ATOM 806 C C . HIS A 1 104 ? -0.474 8.248 -7.839 1.00 93.12 104 HIS A C 1
ATOM 808 O O . HIS A 1 104 ? 0.721 7.982 -7.919 1.00 93.12 104 HIS A O 1
ATOM 814 N N . THR A 1 105 ? -1.102 9.017 -8.734 1.00 92.62 105 THR A N 1
ATOM 815 C CA . THR A 1 105 ? -0.474 9.487 -9.980 1.00 92.62 105 THR A CA 1
ATOM 816 C C . THR A 1 105 ? 0.778 10.325 -9.718 1.00 92.62 105 THR A C 1
ATOM 818 O O . THR A 1 105 ? 1.810 10.121 -10.359 1.00 92.62 105 THR A O 1
ATOM 821 N N . ASP A 1 106 ? 0.711 11.237 -8.743 1.00 91.25 106 ASP A N 1
ATOM 822 C CA . ASP A 1 106 ? 1.833 12.103 -8.373 1.00 91.25 106 ASP A CA 1
ATOM 823 C C . ASP A 1 106 ? 3.015 11.278 -7.851 1.00 91.25 106 ASP A C 1
ATOM 825 O O . ASP A 1 106 ? 4.158 11.475 -8.266 1.00 91.25 106 ASP A O 1
ATOM 829 N N . PHE A 1 107 ? 2.758 10.335 -6.941 1.00 91.25 107 PHE A N 1
ATOM 830 C CA . PHE A 1 107 ? 3.809 9.500 -6.368 1.00 91.25 107 PHE A CA 1
ATOM 831 C C . PHE A 1 107 ? 4.352 8.479 -7.361 1.00 91.25 107 PHE A C 1
ATOM 833 O O . PHE A 1 107 ? 5.567 8.298 -7.411 1.00 91.25 107 PHE A O 1
ATOM 840 N N . ALA A 1 108 ? 3.506 7.871 -8.191 1.00 92.31 108 ALA A N 1
ATOM 841 C CA . ALA A 1 108 ? 3.944 6.981 -9.257 1.00 92.31 108 ALA A CA 1
ATOM 842 C C . ALA A 1 108 ? 4.924 7.703 -10.196 1.00 92.31 108 ALA A C 1
ATOM 844 O O . ALA A 1 108 ? 6.022 7.202 -10.432 1.00 92.31 108 ALA A O 1
ATOM 845 N N . GLY A 1 109 ? 4.582 8.919 -10.641 1.00 90.62 109 GLY A N 1
ATOM 846 C CA . GLY A 1 109 ? 5.453 9.735 -11.490 1.00 90.62 109 GLY A CA 1
ATOM 847 C C . GLY A 1 109 ? 6.754 10.161 -10.799 1.00 90.62 109 GLY A C 1
ATOM 848 O O . GLY A 1 109 ? 7.827 10.089 -11.396 1.00 90.62 109 GLY A O 1
ATOM 849 N N . LEU A 1 110 ? 6.698 10.557 -9.522 1.00 91.56 110 LEU A N 1
ATOM 850 C CA . LEU A 1 110 ? 7.888 10.967 -8.760 1.00 91.56 110 LEU A CA 1
ATOM 851 C C . LEU A 1 110 ? 8.844 9.805 -8.463 1.00 91.56 110 LEU A C 1
ATOM 853 O O . LEU A 1 110 ? 10.054 10.014 -8.368 1.00 91.56 110 LEU A O 1
ATOM 857 N N . LEU A 1 111 ? 8.315 8.593 -8.295 1.00 91.62 111 LEU A N 1
ATOM 858 C CA . LEU A 1 111 ? 9.102 7.412 -7.948 1.00 91.62 111 LEU A CA 1
ATOM 859 C C . LEU A 1 111 ? 9.548 6.605 -9.172 1.00 91.62 111 LEU A C 1
ATOM 861 O O . LEU A 1 111 ? 10.422 5.755 -9.015 1.00 91.62 111 LEU A O 1
ATOM 865 N N . GLN A 1 112 ? 9.015 6.873 -10.372 1.00 91.81 112 GLN A N 1
ATOM 866 C CA . GLN A 1 112 ? 9.172 6.014 -11.557 1.00 91.81 112 GLN A CA 1
ATOM 867 C C . GLN A 1 112 ? 10.627 5.640 -11.883 1.00 91.81 112 GLN A C 1
ATOM 869 O O . GLN A 1 112 ? 10.911 4.500 -12.237 1.00 91.81 112 GLN A O 1
ATOM 874 N N . PHE A 1 113 ? 11.569 6.573 -11.709 1.00 90.50 113 PHE A N 1
ATOM 875 C CA . PHE A 1 113 ? 12.992 6.360 -12.007 1.00 90.50 113 PHE A CA 1
ATOM 876 C C . PHE A 1 113 ? 13.802 5.800 -10.828 1.00 90.50 113 PHE A C 1
ATOM 878 O O . PHE A 1 113 ? 14.982 5.492 -10.974 1.00 90.50 113 PHE A O 1
ATOM 885 N N . SER A 1 114 ? 13.175 5.654 -9.663 1.00 95.06 114 SER A N 1
ATOM 886 C CA . SER A 1 114 ? 13.813 5.227 -8.415 1.00 95.06 114 SER A CA 1
ATOM 887 C C . SER A 1 114 ? 13.179 3.971 -7.820 1.00 95.06 114 SER A C 1
ATOM 889 O O . SER A 1 114 ? 13.588 3.555 -6.736 1.00 95.06 114 SER A O 1
ATOM 891 N N . LEU A 1 115 ? 12.222 3.343 -8.516 1.00 95.50 115 LEU A N 1
ATOM 892 C CA . LEU A 1 115 ? 11.498 2.163 -8.034 1.00 95.50 115 LEU A CA 1
ATOM 893 C C . LEU A 1 115 ? 12.430 1.026 -7.611 1.00 95.50 115 LEU A C 1
ATOM 895 O O . LEU A 1 115 ? 12.179 0.403 -6.590 1.00 95.50 115 LEU A O 1
ATOM 899 N N . VAL A 1 116 ? 13.537 0.805 -8.325 1.00 95.88 116 VAL A N 1
ATOM 900 C CA . VAL A 1 116 ? 14.529 -0.221 -7.958 1.00 95.88 116 VAL A CA 1
ATOM 901 C C . VAL A 1 116 ? 15.172 0.072 -6.598 1.00 95.88 116 VAL A C 1
ATOM 903 O O . VAL A 1 116 ? 15.259 -0.808 -5.745 1.00 95.88 116 VAL A O 1
ATOM 906 N N . HIS A 1 117 ? 15.583 1.319 -6.355 1.00 95.12 117 HIS A N 1
ATOM 907 C CA . HIS A 1 117 ? 16.199 1.718 -5.086 1.00 95.12 117 HIS A CA 1
ATOM 908 C C . HIS A 1 117 ? 15.195 1.677 -3.930 1.00 95.12 117 HIS A C 1
ATOM 910 O O . HIS A 1 117 ? 15.514 1.185 -2.849 1.00 95.12 117 HIS A O 1
ATOM 916 N N . VAL A 1 118 ? 13.970 2.145 -4.180 1.00 97.19 118 VAL A N 1
ATOM 917 C CA . VAL A 1 118 ? 12.858 2.079 -3.225 1.00 97.19 118 VAL A CA 1
ATOM 918 C C . VAL A 1 118 ? 12.542 0.631 -2.861 1.00 97.19 118 VAL A C 1
ATOM 920 O O . VAL A 1 118 ? 12.459 0.299 -1.682 1.00 97.19 118 VAL A O 1
ATOM 923 N N . ALA A 1 119 ? 12.414 -0.243 -3.858 1.00 97.81 119 ALA A N 1
ATOM 924 C CA . ALA A 1 119 ? 12.101 -1.646 -3.647 1.00 97.81 119 ALA A CA 1
ATOM 925 C C . ALA A 1 119 ? 13.202 -2.364 -2.859 1.00 97.81 119 ALA A C 1
ATOM 927 O O . ALA A 1 119 ? 12.893 -3.109 -1.938 1.00 97.81 119 ALA A O 1
ATOM 928 N N . ASN A 1 120 ? 14.479 -2.081 -3.131 1.00 97.69 120 ASN A N 1
ATOM 929 C CA . ASN A 1 120 ? 15.577 -2.630 -2.333 1.00 97.69 120 ASN A CA 1
ATOM 930 C C . ASN A 1 120 ? 15.464 -2.241 -0.854 1.00 97.69 120 ASN A C 1
ATOM 932 O O . ASN A 1 120 ? 15.575 -3.108 0.009 1.00 97.69 120 ASN A O 1
ATOM 936 N N . LYS A 1 121 ? 15.172 -0.968 -0.552 1.00 98.00 121 LYS A N 1
ATOM 937 C CA . LYS A 1 121 ? 14.980 -0.522 0.835 1.00 98.00 121 LYS A CA 1
ATOM 938 C C . LYS A 1 121 ? 13.762 -1.137 1.500 1.00 98.00 121 LYS A C 1
ATOM 940 O O . LYS A 1 121 ? 13.858 -1.554 2.645 1.00 98.00 121 LYS A O 1
ATOM 945 N N . LEU A 1 122 ? 12.649 -1.261 0.786 1.00 97.75 122 LEU A N 1
ATOM 946 C CA . LEU A 1 122 ? 11.445 -1.907 1.310 1.00 97.75 122 LEU A CA 1
ATOM 947 C C . LEU A 1 122 ? 11.613 -3.422 1.497 1.00 97.75 122 LEU A C 1
ATOM 949 O O . LEU A 1 122 ? 10.998 -3.998 2.390 1.00 97.75 122 LEU A O 1
ATOM 953 N N . PHE A 1 123 ? 12.448 -4.066 0.684 1.00 97.44 123 PHE A N 1
ATOM 954 C CA . PHE A 1 123 ? 12.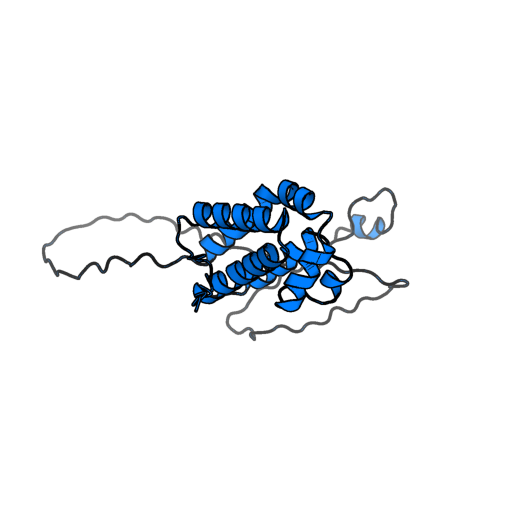790 -5.477 0.833 1.00 97.44 123 PHE A CA 1
ATOM 955 C C . PHE A 1 123 ? 13.685 -5.718 2.057 1.00 97.44 123 PHE A C 1
ATOM 957 O O . PHE A 1 123 ? 13.428 -6.653 2.813 1.00 97.44 123 PHE A O 1
ATOM 964 N N . GLU A 1 124 ? 14.681 -4.850 2.294 1.00 96.62 124 GLU A N 1
ATOM 965 C CA . GLU A 1 124 ? 15.545 -4.892 3.491 1.00 96.62 124 GLU A CA 1
ATOM 966 C C . GLU A 1 124 ? 14.729 -4.865 4.796 1.00 96.62 124 GLU A C 1
ATOM 968 O O . GLU A 1 124 ? 15.101 -5.522 5.763 1.00 96.62 124 GLU A O 1
ATOM 973 N N . VAL A 1 125 ? 13.606 -4.137 4.812 1.00 95.62 125 VAL A N 1
ATOM 974 C CA . VAL A 1 125 ? 12.691 -4.045 5.965 1.00 95.62 125 VAL A CA 1
ATOM 975 C C . VAL A 1 125 ? 11.480 -4.985 5.870 1.00 95.62 125 VAL A C 1
ATOM 977 O O . VAL A 1 125 ? 10.500 -4.801 6.585 1.00 95.62 125 VAL A O 1
ATOM 980 N N . HIS A 1 126 ? 11.521 -5.981 4.979 1.00 93.88 126 HIS A N 1
ATOM 981 C CA . HIS A 1 126 ? 10.485 -7.010 4.806 1.00 93.88 126 HIS A CA 1
ATOM 982 C C . HIS A 1 126 ? 9.066 -6.493 4.502 1.00 93.88 126 HIS A C 1
ATOM 984 O O . HIS A 1 126 ? 8.080 -7.188 4.741 1.00 93.88 126 HIS A O 1
ATOM 990 N N . MET A 1 127 ? 8.942 -5.298 3.919 1.00 94.56 127 MET A N 1
ATOM 991 C CA . MET A 1 127 ? 7.650 -4.737 3.509 1.00 94.56 127 MET A CA 1
ATOM 992 C C . MET A 1 127 ? 7.172 -5.227 2.145 1.00 94.56 127 MET A C 1
ATOM 994 O O . MET A 1 127 ? 5.981 -5.146 1.840 1.00 94.56 127 MET A O 1
ATOM 998 N N . ILE A 1 128 ? 8.091 -5.717 1.313 1.00 97.19 128 ILE A N 1
ATOM 999 C CA . ILE A 1 128 ? 7.773 -6.312 0.017 1.00 97.19 128 ILE A CA 1
ATOM 1000 C C . ILE A 1 128 ? 8.468 -7.668 -0.137 1.00 97.19 128 ILE A C 1
ATOM 1002 O O . ILE A 1 128 ? 9.561 -7.861 0.403 1.00 97.19 128 ILE A O 1
ATOM 1006 N N . PRO A 1 129 ? 7.868 -8.609 -0.880 1.00 95.00 129 PRO A N 1
ATOM 1007 C CA . PRO A 1 129 ? 8.473 -9.906 -1.131 1.00 95.00 129 PRO A CA 1
ATOM 1008 C C . PRO A 1 129 ? 9.507 -9.841 -2.279 1.00 95.00 129 PRO A C 1
ATOM 1010 O O . PRO A 1 129 ? 9.524 -8.869 -3.048 1.00 95.00 129 PRO A O 1
ATOM 1013 N N . PRO A 1 130 ? 10.365 -10.872 -2.432 1.00 93.19 130 PRO A N 1
ATOM 1014 C CA . PRO A 1 130 ? 11.404 -10.917 -3.466 1.00 93.19 130 PRO A CA 1
ATOM 1015 C C . PRO A 1 130 ? 10.881 -10.708 -4.893 1.00 93.19 130 PRO A C 1
ATOM 1017 O O . PRO A 1 130 ? 11.582 -10.167 -5.745 1.00 93.19 130 PRO A O 1
ATOM 1020 N N . GLU A 1 131 ? 9.653 -11.137 -5.178 1.00 95.75 131 GLU A N 1
ATOM 1021 C CA . GLU A 1 131 ? 9.025 -11.026 -6.496 1.00 95.75 131 GLU A CA 1
ATOM 1022 C C . GLU A 1 131 ? 8.805 -9.557 -6.874 1.00 95.75 131 GLU A C 1
ATOM 1024 O O . GLU A 1 131 ? 9.144 -9.141 -7.983 1.00 95.75 131 GLU A O 1
ATOM 1029 N N . VAL A 1 132 ? 8.318 -8.754 -5.923 1.00 96.56 132 VAL A N 1
ATOM 1030 C CA . VAL A 1 132 ? 8.108 -7.310 -6.104 1.00 96.56 132 VAL A CA 1
ATOM 1031 C C . VAL A 1 132 ? 9.440 -6.568 -6.118 1.00 96.56 132 VAL A C 1
ATOM 1033 O O . VAL A 1 132 ? 9.591 -5.604 -6.859 1.00 96.56 132 VAL A O 1
ATOM 1036 N N . GLN A 1 133 ? 10.439 -7.031 -5.361 1.00 97.19 133 GLN A N 1
ATOM 1037 C CA . GLN A 1 133 ? 11.784 -6.459 -5.421 1.00 97.19 133 GLN A CA 1
ATOM 1038 C C . GLN A 1 133 ? 12.418 -6.620 -6.814 1.00 97.19 133 GLN A C 1
ATOM 1040 O O . GLN A 1 133 ? 13.027 -5.683 -7.329 1.00 97.19 133 GLN A O 1
ATOM 1045 N N . LYS A 1 134 ? 12.279 -7.802 -7.431 1.00 94.50 134 LYS A N 1
ATOM 1046 C CA . LYS A 1 134 ? 12.872 -8.122 -8.743 1.00 94.50 134 LYS A CA 1
ATOM 1047 C C . LYS A 1 134 ? 12.210 -7.380 -9.902 1.00 94.50 134 LYS A C 1
ATOM 1049 O O . LYS A 1 134 ? 12.885 -7.066 -10.878 1.00 94.50 134 LYS A O 1
ATOM 1054 N N . SER A 1 135 ? 10.906 -7.123 -9.812 1.00 95.44 135 SER A N 1
ATOM 1055 C CA . SER A 1 135 ? 10.144 -6.398 -10.833 1.00 95.44 135 SER A CA 1
ATOM 1056 C C . SER A 1 135 ? 9.254 -5.339 -10.172 1.00 95.44 135 SER A C 1
ATOM 1058 O O . SER A 1 135 ? 8.046 -5.537 -10.016 1.00 95.44 135 SER A O 1
ATOM 1060 N N . PRO A 1 136 ? 9.847 -4.221 -9.717 1.00 96.44 136 PRO A N 1
ATOM 1061 C CA . PRO A 1 136 ? 9.125 -3.262 -8.906 1.00 96.44 136 PRO A CA 1
ATOM 1062 C C . PRO A 1 136 ? 8.224 -2.383 -9.763 1.00 96.44 136 PRO A C 1
ATOM 1064 O O . PRO A 1 136 ? 8.673 -1.684 -10.671 1.00 96.44 136 PRO A O 1
ATOM 1067 N N . THR A 1 137 ? 6.947 -2.356 -9.402 1.00 96.50 137 THR A N 1
ATOM 1068 C CA . THR A 1 137 ? 5.993 -1.332 -9.829 1.00 96.50 137 THR A CA 1
ATOM 1069 C C . THR A 1 137 ? 5.503 -0.580 -8.600 1.00 96.50 137 THR A C 1
ATOM 1071 O O . THR A 1 137 ? 5.469 -1.129 -7.494 1.00 96.50 137 THR A O 1
ATOM 1074 N N . TYR A 1 138 ? 5.115 0.684 -8.780 1.00 95.06 138 TYR A N 1
ATOM 1075 C CA . TYR A 1 138 ? 4.515 1.448 -7.687 1.00 95.06 138 TYR A CA 1
ATOM 1076 C C . TYR A 1 138 ? 3.264 0.738 -7.144 1.00 95.06 138 TYR A C 1
ATOM 1078 O O . TYR A 1 138 ? 3.120 0.586 -5.933 1.00 95.06 138 TYR A O 1
ATOM 1086 N N . ASP A 1 139 ? 2.429 0.198 -8.033 1.00 96.50 139 ASP A N 1
ATOM 1087 C CA . ASP A 1 139 ? 1.204 -0.520 -7.671 1.00 96.50 139 ASP A CA 1
ATOM 1088 C C . ASP A 1 139 ? 1.466 -1.764 -6.830 1.00 96.50 139 ASP A C 1
ATOM 1090 O O . ASP A 1 139 ? 0.779 -1.983 -5.831 1.00 96.50 139 ASP A O 1
ATOM 1094 N N . ALA A 1 140 ? 2.470 -2.568 -7.188 1.00 97.00 140 ALA A N 1
ATOM 1095 C CA . ALA A 1 140 ? 2.820 -3.757 -6.420 1.00 97.00 140 ALA A CA 1
ATOM 1096 C C . ALA A 1 140 ? 3.314 -3.386 -5.014 1.00 97.00 140 ALA A C 1
ATOM 1098 O O . ALA A 1 140 ? 2.876 -3.977 -4.028 1.00 97.00 140 ALA A O 1
ATOM 1099 N N . ILE A 1 141 ? 4.156 -2.353 -4.909 1.00 97.00 141 ILE A N 1
ATOM 1100 C CA . ILE A 1 141 ? 4.654 -1.840 -3.626 1.00 97.00 141 ILE A CA 1
ATOM 1101 C C . ILE A 1 141 ? 3.498 -1.348 -2.744 1.00 97.00 141 ILE A C 1
ATOM 1103 O O . ILE A 1 141 ? 3.387 -1.743 -1.582 1.00 97.00 141 ILE A O 1
ATOM 1107 N N . VAL A 1 142 ? 2.611 -0.512 -3.293 1.00 96.56 142 VAL A N 1
ATOM 1108 C CA . VAL A 1 142 ? 1.445 0.014 -2.566 1.00 96.56 142 VAL A CA 1
ATOM 1109 C C . VAL A 1 142 ? 0.499 -1.114 -2.163 1.00 96.56 142 VAL A C 1
ATOM 1111 O O . VAL A 1 142 ? -0.020 -1.112 -1.048 1.00 96.56 142 VAL A O 1
ATOM 1114 N N . THR A 1 143 ? 0.305 -2.108 -3.028 1.00 97.00 143 THR A N 1
ATOM 1115 C CA . THR A 1 143 ? -0.533 -3.275 -2.735 1.00 97.00 143 THR A CA 1
ATOM 1116 C C . THR A 1 143 ? 0.017 -4.076 -1.559 1.00 97.00 143 THR A C 1
ATOM 1118 O O . THR A 1 143 ? -0.753 -4.410 -0.657 1.00 97.00 143 THR A O 1
ATOM 1121 N N . CYS A 1 144 ? 1.328 -4.337 -1.508 1.00 96.00 144 CYS A N 1
ATOM 1122 C CA . CYS A 1 144 ? 1.965 -4.994 -0.362 1.00 96.00 144 CYS A CA 1
ATOM 1123 C C . CYS A 1 144 ? 1.756 -4.195 0.931 1.00 96.00 144 CYS A C 1
ATOM 1125 O O . CYS A 1 144 ? 1.264 -4.743 1.921 1.00 96.00 144 CYS A O 1
ATOM 1127 N N . PHE A 1 145 ? 2.035 -2.887 0.896 1.00 97.75 145 PHE A N 1
ATOM 1128 C CA . PHE A 1 145 ? 1.857 -1.999 2.045 1.00 97.75 145 PHE A CA 1
ATOM 1129 C C . PHE A 1 145 ? 0.411 -2.007 2.568 1.00 97.75 145 PHE A C 1
ATOM 1131 O O . PHE A 1 145 ? 0.187 -2.215 3.761 1.00 97.75 145 PHE A O 1
ATOM 1138 N N . LEU A 1 146 ? -0.580 -1.821 1.689 1.00 96.38 146 LEU A N 1
ATOM 1139 C CA . LEU A 1 146 ? -1.996 -1.773 2.069 1.00 96.38 146 LEU A CA 1
ATOM 1140 C C . LEU A 1 146 ? -2.528 -3.133 2.536 1.00 96.38 146 LEU A C 1
ATOM 1142 O O . LEU A 1 146 ? -3.386 -3.184 3.418 1.00 96.38 146 LEU A O 1
ATOM 1146 N N . SER A 1 147 ? -2.033 -4.232 1.962 1.00 95.31 147 SER A N 1
ATOM 1147 C CA . SER A 1 147 ? -2.447 -5.584 2.351 1.00 95.31 147 SER A CA 1
ATOM 1148 C C . SER A 1 147 ? -2.002 -5.907 3.773 1.00 95.31 147 SER A C 1
ATOM 1150 O O . SER A 1 147 ? -2.821 -6.345 4.579 1.00 95.31 147 SER A O 1
ATOM 1152 N N . MET 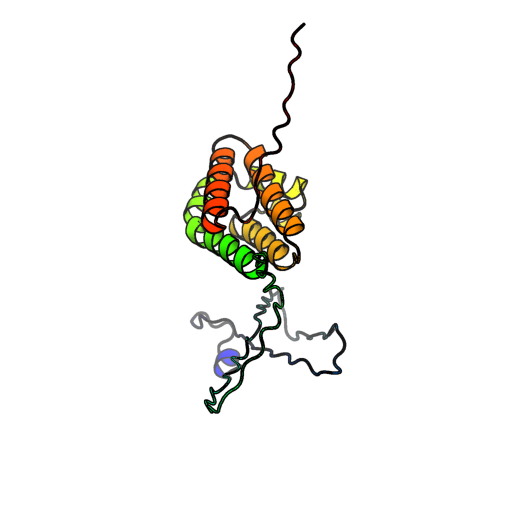A 1 148 ? -0.742 -5.614 4.106 1.00 93.00 148 MET A N 1
ATOM 1153 C CA . MET A 1 148 ? -0.230 -5.790 5.464 1.00 93.00 148 MET A CA 1
ATOM 1154 C C . MET A 1 148 ? -0.915 -4.833 6.444 1.00 93.00 148 MET A C 1
ATOM 1156 O O . MET A 1 148 ? -1.354 -5.261 7.502 1.00 93.00 148 MET A O 1
ATOM 1160 N N . MET A 1 149 ? -1.144 -3.575 6.057 1.00 96.00 149 MET A N 1
ATOM 1161 C CA . MET A 1 149 ? -1.895 -2.619 6.877 1.00 96.00 149 MET A CA 1
ATOM 1162 C C . MET A 1 149 ? -3.295 -3.135 7.259 1.00 96.00 149 MET A C 1
ATOM 1164 O O . MET A 1 149 ? -3.756 -2.923 8.380 1.00 96.00 149 MET A O 1
ATOM 1168 N N . ASN A 1 150 ? -3.997 -3.814 6.346 1.00 94.44 150 ASN A N 1
ATOM 1169 C CA . ASN A 1 150 ? -5.362 -4.279 6.592 1.00 94.44 150 ASN A CA 1
ATOM 1170 C C . ASN A 1 150 ? -5.466 -5.331 7.702 1.00 94.44 150 ASN A C 1
ATOM 1172 O O . ASN A 1 150 ? -6.511 -5.374 8.352 1.00 94.44 150 ASN A O 1
ATOM 1176 N N . ILE A 1 151 ? -4.413 -6.108 7.966 1.00 92.94 151 ILE A N 1
ATOM 1177 C CA . ILE A 1 151 ? -4.418 -7.169 8.987 1.00 92.94 151 ILE A CA 1
ATOM 1178 C C . ILE A 1 151 ? -3.974 -6.698 10.383 1.00 92.94 151 ILE A C 1
ATOM 1180 O O . ILE A 1 151 ? -4.029 -7.479 11.321 1.00 92.94 151 ILE A O 1
ATOM 1184 N N . LEU A 1 152 ? -3.539 -5.441 10.541 1.00 92.31 152 LEU A N 1
ATOM 1185 C CA . LEU A 1 152 ? -3.031 -4.918 11.822 1.00 92.31 152 LEU A CA 1
ATOM 1186 C C . LEU A 1 152 ? -4.169 -4.541 12.772 1.00 92.31 152 LEU A C 1
ATOM 1188 O O . LEU A 1 152 ? -5.012 -3.730 12.403 1.00 92.31 152 LEU A O 1
ATOM 1192 N N . ASP A 1 153 ? -4.197 -5.045 14.000 1.00 91.88 153 ASP A N 1
ATOM 1193 C CA . ASP A 1 153 ? -5.340 -4.823 14.903 1.00 91.88 153 ASP A CA 1
ATOM 1194 C C . ASP A 1 153 ? -5.093 -3.771 15.990 1.00 91.88 153 ASP A C 1
ATOM 1196 O O . ASP A 1 153 ? -6.029 -3.363 16.684 1.00 91.88 153 ASP A O 1
ATOM 1200 N N . SER A 1 154 ? -3.861 -3.270 16.106 1.00 91.38 154 SER A N 1
ATOM 1201 C CA . SER A 1 154 ? -3.493 -2.277 17.110 1.00 91.38 154 SER A CA 1
ATOM 1202 C C . SER A 1 154 ? -2.995 -0.961 16.509 1.00 91.38 154 SER A C 1
ATOM 1204 O O . SER A 1 154 ? -2.543 -0.878 15.364 1.00 91.38 154 SER A O 1
ATOM 1206 N N . LYS A 1 155 ? -3.085 0.100 17.319 1.00 92.50 155 LYS A N 1
ATOM 1207 C CA . LYS A 1 155 ? -2.516 1.408 16.985 1.00 92.50 155 LYS A CA 1
ATOM 1208 C C . LYS A 1 155 ? -0.998 1.317 16.798 1.00 92.50 155 LYS A C 1
ATOM 1210 O O . LYS A 1 155 ? -0.498 1.865 15.825 1.00 92.50 155 LYS A O 1
ATOM 1215 N N . SER A 1 156 ? -0.299 0.636 17.706 1.00 91.25 156 SER A N 1
ATOM 1216 C CA . SER A 1 156 ? 1.162 0.521 17.677 1.00 91.25 156 SER A CA 1
ATOM 1217 C C . SER A 1 156 ? 1.648 -0.192 16.423 1.00 91.25 156 SER A C 1
ATOM 1219 O O . SER A 1 156 ? 2.554 0.315 15.775 1.00 91.25 156 SER A O 1
ATOM 1221 N N . ASP A 1 157 ? 0.999 -1.290 16.025 1.00 93.69 157 ASP A N 1
ATOM 1222 C CA . ASP A 1 157 ? 1.409 -2.025 14.822 1.00 93.69 157 ASP A CA 1
ATOM 1223 C C . ASP A 1 157 ? 1.174 -1.173 13.570 1.00 93.69 157 ASP A C 1
ATOM 1225 O O . ASP A 1 157 ? 1.986 -1.162 12.648 1.00 93.69 157 ASP A O 1
ATOM 1229 N N . LEU A 1 158 ? 0.068 -0.418 13.536 1.00 95.69 158 LEU A N 1
ATOM 1230 C CA . LEU A 1 158 ? -0.228 0.495 12.435 1.00 95.69 158 LEU A CA 1
ATOM 1231 C C . LEU A 1 158 ? 0.782 1.650 12.356 1.00 95.69 158 LEU A C 1
ATOM 1233 O O . LEU A 1 158 ? 1.187 2.023 11.253 1.00 95.69 158 LEU A O 1
ATOM 1237 N N . GLU A 1 159 ? 1.182 2.216 13.498 1.00 95.25 159 GLU A N 1
ATOM 1238 C CA . GLU A 1 159 ? 2.233 3.238 13.574 1.00 95.25 159 GLU A CA 1
ATOM 1239 C C . GLU A 1 159 ? 3.570 2.684 13.103 1.00 95.25 159 GLU A C 1
ATOM 1241 O O . GLU A 1 159 ? 4.184 3.286 12.226 1.00 95.25 159 GLU A O 1
ATOM 1246 N N . GLU A 1 160 ? 3.986 1.533 13.630 1.00 95.00 160 GLU A N 1
ATOM 1247 C CA . GLU A 1 160 ? 5.222 0.853 13.250 1.00 95.00 160 GLU A CA 1
ATOM 1248 C C . GLU A 1 160 ? 5.252 0.589 11.744 1.00 95.00 160 GLU A C 1
ATOM 1250 O O . G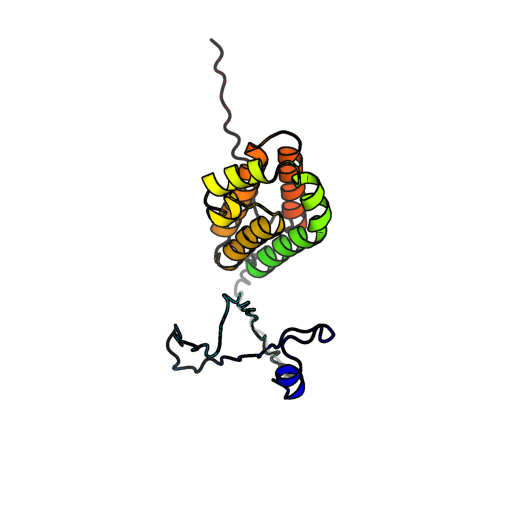LU A 1 160 ? 6.154 1.060 11.059 1.00 95.00 160 GLU A O 1
ATOM 1255 N N . HIS A 1 161 ? 4.205 -0.034 11.197 1.00 96.88 161 HIS A N 1
ATOM 1256 C CA . HIS A 1 161 ? 4.087 -0.311 9.765 1.00 96.88 161 HIS A CA 1
ATOM 1257 C C . HIS A 1 161 ? 4.203 0.960 8.912 1.00 96.88 161 HIS A C 1
ATOM 1259 O O . HIS A 1 161 ? 4.968 1.017 7.948 1.00 96.88 161 HIS A O 1
ATOM 1265 N N . CYS A 1 162 ? 3.489 2.028 9.273 1.00 97.56 162 CYS A N 1
ATOM 1266 C CA . CYS A 1 162 ? 3.578 3.297 8.548 1.00 97.56 162 CYS A CA 1
ATOM 1267 C C . CYS A 1 162 ? 4.969 3.934 8.663 1.00 97.56 162 CYS A C 1
ATOM 1269 O O . CYS A 1 162 ? 5.493 4.455 7.676 1.00 97.56 162 CYS A O 1
ATOM 1271 N N . MET A 1 163 ? 5.575 3.907 9.851 1.00 95.94 163 MET A N 1
ATOM 1272 C CA . MET A 1 163 ? 6.893 4.490 10.085 1.00 95.94 163 MET A CA 1
ATOM 1273 C C . MET A 1 163 ? 7.980 3.734 9.335 1.00 95.94 163 MET A C 1
ATOM 1275 O O . MET A 1 163 ? 8.765 4.380 8.647 1.00 95.94 163 MET A O 1
ATOM 1279 N N . THR A 1 164 ? 7.982 2.403 9.370 1.00 97.00 164 THR A N 1
ATOM 1280 C CA . THR A 1 164 ? 8.933 1.571 8.625 1.00 97.00 164 THR A CA 1
ATOM 1281 C C . THR A 1 164 ? 8.872 1.865 7.126 1.00 97.00 164 THR A C 1
ATOM 1283 O O . THR A 1 164 ? 9.913 2.032 6.490 1.00 97.00 164 THR A O 1
ATOM 1286 N N . PHE A 1 165 ? 7.670 2.034 6.561 1.00 97.62 165 PHE A N 1
ATOM 1287 C CA . PHE A 1 165 ? 7.508 2.422 5.157 1.00 97.62 165 PHE A CA 1
ATOM 1288 C C . PHE A 1 165 ? 8.121 3.799 4.865 1.00 97.62 165 PHE A C 1
ATOM 1290 O O . PHE A 1 165 ? 8.892 3.964 3.916 1.00 97.62 165 PHE A O 1
ATOM 1297 N N . LEU A 1 166 ? 7.806 4.797 5.696 1.00 97.50 166 LEU A N 1
ATOM 1298 C CA . LEU A 1 166 ? 8.315 6.159 5.534 1.00 97.50 166 LEU A CA 1
ATOM 1299 C C . LEU A 1 166 ? 9.834 6.235 5.717 1.00 97.50 166 LEU A C 1
ATOM 1301 O O . LEU A 1 166 ? 10.496 6.954 4.974 1.00 97.50 166 LEU A O 1
ATOM 1305 N N . GLU A 1 167 ? 10.389 5.513 6.688 1.00 96.12 167 GLU A N 1
ATOM 1306 C CA . GLU A 1 167 ? 11.828 5.457 6.946 1.00 96.12 167 GLU A CA 1
ATOM 1307 C C . GLU A 1 167 ? 12.571 4.759 5.804 1.00 96.12 167 GLU A C 1
ATOM 1309 O O . GLU A 1 167 ? 13.599 5.269 5.355 1.00 96.12 167 GLU A O 1
ATOM 1314 N N . ALA A 1 168 ? 12.026 3.667 5.259 1.00 96.81 168 ALA A N 1
ATOM 1315 C CA . ALA A 1 168 ? 12.588 3.007 4.085 1.00 96.81 168 ALA A CA 1
ATOM 1316 C C . ALA A 1 168 ? 12.645 3.959 2.880 1.00 96.81 168 ALA A C 1
ATOM 1318 O O . ALA A 1 168 ? 13.701 4.089 2.257 1.00 96.81 168 ALA A O 1
ATOM 1319 N N . LEU A 1 169 ? 11.562 4.696 2.600 1.00 95.94 169 LEU A N 1
ATOM 1320 C CA . LEU A 1 169 ? 11.549 5.720 1.549 1.00 95.94 169 LEU A CA 1
ATOM 1321 C C . LEU A 1 169 ? 12.558 6.844 1.824 1.00 95.94 169 LEU A C 1
ATOM 1323 O O . LEU A 1 169 ? 13.322 7.221 0.935 1.00 95.94 169 LEU A O 1
ATOM 1327 N N . SER A 1 170 ? 12.597 7.362 3.054 1.00 95.81 170 SER A N 1
ATOM 1328 C CA . SER A 1 170 ? 13.545 8.406 3.454 1.00 95.81 170 SER A CA 1
ATOM 1329 C C . SER A 1 170 ? 15.001 7.959 3.319 1.00 95.81 170 SER A C 1
ATOM 1331 O O . SER A 1 170 ? 15.835 8.761 2.908 1.00 95.81 170 SER A O 1
ATOM 1333 N N . SER A 1 171 ? 15.307 6.689 3.595 1.00 95.44 171 SER A N 1
ATOM 1334 C CA . SER A 1 171 ? 16.672 6.149 3.538 1.00 95.44 171 SER A CA 1
ATOM 1335 C C . SER A 1 171 ? 17.278 6.110 2.131 1.00 95.44 171 SER A C 1
ATOM 1337 O O . SER A 1 171 ? 18.499 6.047 1.996 1.00 95.44 171 SER A O 1
ATOM 1339 N N . VAL A 1 172 ? 16.451 6.176 1.079 1.00 94.69 172 VAL A N 1
ATOM 1340 C CA . VAL A 1 172 ? 16.924 6.295 -0.311 1.00 94.69 172 VAL A CA 1
ATOM 1341 C C . VAL A 1 172 ? 17.548 7.676 -0.566 1.00 94.69 172 VAL A C 1
ATOM 1343 O O . VAL A 1 172 ? 18.465 7.798 -1.376 1.00 94.69 172 VAL A O 1
ATOM 1346 N N . GLY A 1 173 ? 17.081 8.714 0.137 1.00 90.50 173 GLY A N 1
ATOM 1347 C CA . GLY A 1 173 ? 17.563 10.087 0.001 1.00 90.50 173 GLY A CA 1
ATOM 1348 C C . GLY A 1 173 ? 17.005 10.846 -1.211 1.00 90.50 173 GLY A C 1
ATOM 1349 O O . GLY A 1 173 ? 16.120 10.389 -1.944 1.00 90.50 173 GLY A O 1
ATOM 1350 N N . GLY A 1 174 ? 17.523 12.060 -1.421 1.00 90.94 174 GLY A N 1
ATOM 1351 C CA . GLY A 1 174 ? 17.258 12.866 -2.615 1.00 90.94 174 GLY A CA 1
ATOM 1352 C C . GLY A 1 174 ? 15.769 13.202 -2.819 1.00 90.94 174 GLY A C 1
ATOM 1353 O O . GLY A 1 174 ? 15.078 13.581 -1.870 1.00 90.94 174 GLY A O 1
ATOM 1354 N N . PRO A 1 175 ? 15.235 13.100 -4.052 1.00 89.38 175 PRO A N 1
ATOM 1355 C CA . PRO A 1 175 ? 13.812 13.334 -4.314 1.00 89.38 175 PRO A CA 1
ATOM 1356 C C . PRO A 1 175 ? 12.873 12.406 -3.527 1.00 89.38 175 PRO A C 1
ATOM 1358 O O . PRO A 1 175 ? 11.767 12.815 -3.184 1.00 89.38 175 PRO A O 1
ATOM 1361 N N . ILE A 1 176 ? 13.314 11.187 -3.201 1.00 94.12 176 ILE A N 1
ATOM 1362 C CA . ILE A 1 176 ? 12.492 10.172 -2.524 1.00 94.12 176 ILE A CA 1
ATOM 1363 C C . ILE A 1 176 ? 12.285 10.525 -1.054 1.00 94.12 176 ILE A C 1
ATOM 1365 O O . ILE A 1 176 ? 11.178 10.398 -0.537 1.00 94.12 176 ILE A O 1
ATOM 1369 N N . GLU A 1 177 ? 13.301 11.092 -0.406 1.00 94.44 177 GLU A N 1
ATOM 1370 C CA . GLU A 1 177 ? 13.169 11.634 0.947 1.00 94.44 177 GLU A CA 1
ATOM 1371 C C . GLU A 1 177 ? 12.108 12.744 1.018 1.00 94.44 177 GLU A C 1
ATOM 1373 O O . GLU A 1 177 ? 11.309 12.795 1.957 1.00 94.44 177 GLU A O 1
ATOM 1378 N N . ARG A 1 178 ? 12.031 13.599 -0.011 1.00 91.56 178 ARG A N 1
ATOM 1379 C CA . ARG A 1 178 ? 10.986 14.632 -0.105 1.00 91.56 178 ARG A CA 1
ATOM 1380 C C . ARG A 1 178 ? 9.596 14.024 -0.290 1.00 91.56 178 ARG A C 1
ATOM 1382 O O . ARG A 1 178 ? 8.641 14.532 0.295 1.00 91.56 178 ARG A O 1
ATOM 1389 N N . VAL A 1 179 ? 9.479 12.940 -1.062 1.00 93.12 179 VAL A N 1
ATOM 1390 C CA . VAL A 1 179 ? 8.223 12.183 -1.204 1.00 93.12 179 VAL A CA 1
ATOM 1391 C C . VAL A 1 179 ? 7.803 11.588 0.139 1.00 93.12 179 VAL A C 1
ATOM 1393 O O . VAL A 1 179 ? 6.661 11.783 0.548 1.00 93.12 179 VAL A O 1
ATOM 1396 N N . ALA A 1 180 ? 8.726 10.953 0.865 1.00 95.81 180 ALA A N 1
ATOM 1397 C CA . ALA A 1 180 ? 8.469 10.403 2.195 1.00 95.81 180 ALA A CA 1
ATOM 1398 C C . ALA A 1 180 ? 7.992 11.485 3.177 1.00 95.81 180 ALA A C 1
ATOM 1400 O O . ALA A 1 180 ? 7.007 11.296 3.890 1.00 95.81 180 ALA A O 1
ATOM 1401 N N . LYS A 1 181 ? 8.638 12.660 3.173 1.00 94.75 181 LYS A N 1
ATOM 1402 C CA . LYS A 1 181 ? 8.219 13.806 3.990 1.00 94.75 181 LYS A CA 1
ATOM 1403 C C . LYS A 1 181 ? 6.803 14.273 3.636 1.00 94.75 181 LYS A C 1
ATOM 1405 O O . LYS A 1 181 ? 5.977 14.432 4.531 1.00 94.75 181 LYS A O 1
ATOM 1410 N N . ARG A 1 182 ? 6.497 14.433 2.345 1.00 94.56 182 ARG A N 1
ATOM 1411 C CA . ARG A 1 182 ? 5.172 14.875 1.880 1.00 94.56 182 ARG A CA 1
ATOM 1412 C C . ARG A 1 182 ? 4.075 13.855 2.194 1.00 94.56 182 ARG A C 1
ATOM 1414 O O . ARG A 1 182 ? 2.960 14.242 2.537 1.00 94.56 182 ARG A O 1
ATOM 1421 N N . LEU A 1 183 ? 4.378 12.562 2.091 1.00 95.94 183 LEU A N 1
ATOM 1422 C CA . LEU A 1 183 ? 3.454 11.492 2.464 1.00 95.94 183 LEU A CA 1
ATOM 1423 C C . LEU A 1 183 ? 3.170 11.507 3.970 1.00 95.94 183 LEU A C 1
ATOM 1425 O O . LEU A 1 183 ? 2.007 11.473 4.366 1.00 95.94 183 LEU A O 1
ATOM 1429 N N . ARG A 1 184 ? 4.214 11.652 4.797 1.00 95.88 184 ARG A N 1
ATOM 1430 C CA . ARG A 1 184 ? 4.080 11.806 6.253 1.00 95.88 184 ARG A CA 1
ATOM 1431 C C . ARG A 1 184 ? 3.168 12.977 6.607 1.00 95.88 184 ARG A C 1
ATOM 1433 O O . ARG A 1 184 ? 2.241 12.797 7.384 1.00 95.88 184 ARG A O 1
ATOM 1440 N N . GLU A 1 185 ? 3.398 14.150 6.017 1.00 94.62 185 GLU A N 1
ATOM 1441 C CA . GLU A 1 185 ? 2.566 15.342 6.234 1.00 94.62 185 GLU A CA 1
ATOM 1442 C C . GLU A 1 185 ? 1.094 15.064 5.901 1.00 94.62 185 GLU A C 1
ATOM 1444 O O . GLU A 1 185 ? 0.216 15.328 6.722 1.00 94.62 185 GLU A O 1
ATOM 1449 N N . LYS A 1 186 ? 0.819 14.453 4.741 1.00 95.44 186 LYS A N 1
ATOM 1450 C CA . LYS A 1 186 ? -0.547 14.105 4.326 1.00 95.44 186 LYS A CA 1
ATOM 1451 C C . LYS A 1 186 ? -1.215 13.107 5.270 1.00 95.44 186 LYS A C 1
ATOM 1453 O O . LYS A 1 186 ? -2.385 13.294 5.595 1.00 95.44 186 LYS A O 1
ATOM 1458 N N . TRP A 1 187 ? -0.502 12.081 5.735 1.00 96.56 187 TRP A N 1
ATOM 1459 C CA . TRP A 1 187 ? -1.042 11.145 6.723 1.00 96.56 187 TRP A CA 1
ATOM 1460 C C . TRP A 1 187 ? -1.306 11.820 8.067 1.00 96.56 187 TRP A C 1
ATOM 1462 O O . TRP A 1 187 ? -2.399 11.656 8.603 1.00 96.56 187 TRP A O 1
ATOM 1472 N N . THR A 1 188 ? -0.372 12.625 8.585 1.00 94.25 188 THR A N 1
ATOM 1473 C CA . THR A 1 188 ? -0.565 13.378 9.837 1.00 94.25 188 THR A CA 1
ATOM 1474 C C . THR A 1 188 ? -1.796 14.280 9.759 1.00 94.25 188 THR A C 1
ATOM 1476 O O . THR A 1 188 ? -2.601 14.294 10.690 1.00 94.25 188 THR A O 1
ATOM 1479 N N . THR A 1 189 ? -1.975 14.998 8.644 1.00 94.44 189 THR A N 1
ATOM 1480 C CA . THR A 1 189 ? -3.149 15.849 8.415 1.00 94.44 189 THR A CA 1
ATOM 1481 C C . THR A 1 189 ? -4.433 15.031 8.330 1.00 94.44 189 THR A C 1
ATOM 1483 O O . THR A 1 189 ? -5.391 15.345 9.029 1.00 94.44 189 THR A O 1
ATOM 1486 N N . ALA A 1 190 ? -4.465 13.967 7.520 1.00 94.06 190 ALA A N 1
ATOM 1487 C CA . ALA A 1 190 ? -5.661 13.142 7.352 1.00 94.06 190 ALA A CA 1
ATOM 1488 C C . ALA A 1 190 ? -6.101 12.492 8.671 1.00 94.06 190 ALA A C 1
ATOM 1490 O O . ALA A 1 190 ? -7.293 12.393 8.962 1.00 94.06 190 ALA A O 1
ATOM 1491 N N . LEU A 1 191 ? -5.137 12.068 9.487 1.00 92.25 191 LEU A N 1
ATOM 1492 C CA . LEU A 1 191 ? -5.367 11.421 10.774 1.00 92.25 191 LEU A CA 1
ATOM 1493 C C . LEU A 1 191 ? -5.581 12.411 11.922 1.00 92.25 191 LEU A C 1
ATOM 1495 O O . LEU A 1 191 ? -5.792 11.960 13.041 1.00 92.25 191 LEU A O 1
ATOM 1499 N N . GLU A 1 192 ? -5.536 13.723 11.672 1.00 90.12 192 GLU A N 1
ATOM 1500 C CA . GLU A 1 192 ? -5.697 14.766 12.699 1.00 90.12 192 GLU A CA 1
ATOM 1501 C C . GLU A 1 192 ? -4.719 14.584 13.881 1.00 90.12 192 GLU A C 1
ATOM 1503 O O . GLU A 1 192 ? -5.041 14.860 15.034 1.00 90.12 192 GLU A O 1
ATOM 1508 N N . GLY A 1 193 ? -3.514 14.067 13.605 1.00 80.12 193 GLY A N 1
ATOM 1509 C CA . GLY A 1 193 ? -2.510 13.754 14.630 1.00 80.12 193 GLY A CA 1
ATOM 1510 C C . GLY A 1 193 ? -2.812 12.522 15.496 1.00 80.12 193 GLY A C 1
ATOM 1511 O O . GLY A 1 193 ? -2.137 12.311 16.501 1.00 80.12 193 GLY A O 1
ATOM 1512 N N . ALA A 1 194 ? -3.798 11.690 15.135 1.00 79.38 194 ALA A N 1
ATOM 1513 C CA . ALA A 1 194 ? -4.151 10.488 15.898 1.00 79.38 194 ALA A CA 1
ATOM 1514 C C . ALA A 1 194 ? -3.032 9.430 15.936 1.00 79.38 194 ALA A C 1
ATOM 1516 O O . ALA A 1 194 ? -2.944 8.670 16.910 1.00 79.38 194 ALA A O 1
ATOM 1517 N N . LEU A 1 195 ? -2.190 9.395 14.895 1.00 81.00 195 LEU A N 1
ATOM 1518 C CA . LEU A 1 195 ? -0.957 8.611 14.843 1.00 81.00 195 LEU A CA 1
ATOM 1519 C C . LEU A 1 195 ? 0.263 9.515 15.015 1.00 81.00 195 LEU A C 1
ATOM 1521 O O . LEU A 1 195 ? 0.327 10.605 14.441 1.00 81.00 195 LEU A O 1
ATOM 1525 N N . GLN A 1 196 ? 1.233 9.042 15.790 1.00 80.88 196 GLN A N 1
ATOM 1526 C CA . GLN A 1 196 ? 2.503 9.719 16.005 1.00 80.88 196 GLN A CA 1
ATOM 1527 C C . GLN A 1 196 ? 3.545 9.168 15.035 1.00 80.88 196 GLN A C 1
ATOM 1529 O O . GLN A 1 196 ? 4.050 8.065 15.197 1.00 80.88 196 GLN A O 1
ATOM 1534 N N . PHE A 1 197 ? 3.891 9.963 14.026 1.00 78.44 197 PHE A N 1
ATOM 1535 C CA . PHE A 1 197 ? 4.987 9.658 13.106 1.00 78.44 197 PHE A CA 1
ATOM 1536 C C . PHE A 1 197 ? 6.243 10.452 13.480 1.00 78.44 197 PHE A C 1
ATOM 1538 O O . PHE A 1 197 ? 6.799 11.160 12.630 1.00 78.44 197 PHE A O 1
ATOM 1545 N N . GLU A 1 198 ? 6.663 10.409 14.747 1.00 64.06 198 GLU A N 1
ATOM 1546 C CA . GLU A 1 198 ? 7.902 11.078 15.155 1.00 64.06 198 GLU A CA 1
ATOM 1547 C C . GLU A 1 198 ? 9.106 10.426 14.466 1.00 64.06 198 GLU A C 1
ATOM 1549 O O . GLU A 1 198 ? 9.181 9.210 14.308 1.00 64.06 198 GLU A O 1
ATOM 1554 N N . GLN A 1 199 ? 10.041 11.245 13.985 1.00 54.38 199 GLN A N 1
ATOM 1555 C CA . GLN A 1 199 ? 11.285 10.727 13.430 1.00 54.38 199 GLN A CA 1
ATOM 1556 C C . GLN A 1 199 ? 12.162 10.223 14.572 1.00 54.38 199 GLN A C 1
ATOM 1558 O O . GLN A 1 199 ? 12.437 10.963 15.518 1.00 54.38 199 GLN A O 1
ATOM 1563 N N . SER A 1 200 ? 12.689 9.010 14.422 1.00 45.81 200 SER A N 1
ATOM 1564 C CA . SER A 1 200 ? 13.822 8.508 15.193 1.00 45.81 200 SER A CA 1
ATOM 1565 C C . SER A 1 200 ? 15.062 9.364 14.896 1.00 45.81 200 SER A C 1
ATOM 1567 O O . SER A 1 200 ? 15.953 8.962 14.148 1.00 45.81 200 SER A O 1
ATOM 1569 N N . VAL A 1 201 ? 15.142 10.586 15.431 1.00 40.28 201 VAL A N 1
ATOM 1570 C CA . VAL A 1 201 ? 16.356 11.401 15.337 1.00 40.28 201 VAL A CA 1
ATOM 1571 C C . VAL A 1 201 ? 17.408 10.714 16.199 1.00 40.28 201 VAL A C 1
ATOM 1573 O O . VAL A 1 201 ? 17.512 10.960 17.402 1.00 40.28 201 VAL A O 1
ATOM 1576 N N . LYS A 1 202 ? 18.228 9.856 15.584 1.00 45.28 202 LYS A N 1
ATOM 1577 C CA . LYS A 1 202 ? 19.540 9.507 16.130 1.00 45.28 202 LYS A CA 1
ATOM 1578 C C . LYS A 1 202 ? 20.337 10.808 16.193 1.00 45.28 202 LYS A C 1
ATOM 1580 O O . LYS A 1 202 ? 21.009 11.183 15.238 1.00 45.28 202 LYS A O 1
ATOM 1585 N N . ARG A 1 203 ? 20.239 11.526 17.318 1.00 39.19 203 ARG A N 1
ATOM 1586 C CA . ARG A 1 203 ? 21.202 12.565 17.685 1.00 39.19 203 ARG A CA 1
ATOM 1587 C C . ARG A 1 203 ? 22.549 11.868 17.822 1.00 39.19 203 ARG A C 1
ATOM 1589 O O . ARG A 1 203 ? 22.894 11.383 18.896 1.00 39.19 203 ARG A O 1
ATOM 1596 N N . VAL A 1 204 ? 23.304 11.805 16.732 1.00 37.81 204 VAL A N 1
ATOM 1597 C CA . VAL A 1 204 ? 24.753 11.676 16.819 1.00 37.81 204 VAL A CA 1
ATOM 1598 C C . VAL A 1 204 ? 25.202 12.936 17.548 1.00 37.81 204 VAL A C 1
ATOM 1600 O O . VAL A 1 204 ? 25.254 14.018 16.973 1.00 37.81 204 VAL A O 1
ATOM 1603 N N . ARG A 1 205 ? 25.420 12.821 18.862 1.00 39.31 205 ARG A N 1
ATOM 1604 C CA . ARG A 1 205 ? 26.251 13.782 19.577 1.00 39.31 205 ARG A CA 1
ATOM 1605 C C . ARG A 1 205 ? 27.645 13.617 18.987 1.00 39.31 205 ARG A C 1
ATOM 1607 O O . ARG A 1 205 ? 28.351 12.680 19.345 1.00 39.31 205 ARG A O 1
ATOM 1614 N N . THR A 1 206 ? 28.012 14.485 18.055 1.00 43.44 206 THR A N 1
ATOM 1615 C CA . THR A 1 206 ? 29.416 14.785 17.801 1.00 43.44 206 THR A CA 1
ATOM 1616 C C . THR A 1 206 ? 29.936 15.447 19.073 1.00 43.44 206 THR A C 1
ATOM 1618 O O . THR A 1 206 ? 29.736 16.637 19.304 1.00 43.44 206 THR A O 1
ATOM 1621 N N . ASN A 1 207 ? 30.500 14.637 19.968 1.00 37.72 207 ASN A N 1
ATOM 1622 C CA . ASN A 1 207 ? 31.458 15.147 20.933 1.00 37.72 207 ASN A CA 1
ATOM 1623 C C . ASN A 1 207 ? 32.724 15.433 20.127 1.00 37.72 207 ASN A C 1
ATOM 1625 O O . ASN A 1 207 ? 33.523 14.525 19.902 1.00 37.72 207 ASN A O 1
ATOM 1629 N N . ASP A 1 208 ? 32.847 16.666 19.643 1.00 45.75 208 ASP A N 1
ATOM 1630 C CA . ASP A 1 208 ? 34.138 17.190 19.221 1.00 45.75 208 ASP A CA 1
ATOM 1631 C C . ASP A 1 208 ? 35.019 17.311 20.469 1.00 45.75 208 ASP A C 1
ATOM 1633 O O . ASP A 1 208 ? 34.599 17.851 21.500 1.00 45.75 208 ASP A O 1
ATOM 1637 N N . GLN A 1 209 ? 36.209 16.729 20.366 1.00 39.19 209 GLN A N 1
ATOM 1638 C CA . GLN A 1 209 ? 37.318 16.861 21.301 1.00 39.19 209 GLN A CA 1
ATOM 1639 C C . GLN A 1 209 ? 38.351 17.805 20.692 1.00 39.19 209 GLN A C 1
ATOM 1641 O O . GLN A 1 209 ? 38.549 17.725 19.457 1.00 39.19 209 GLN A O 1
#

pLDDT: mean 76.73, std 21.35, range [30.39, 98.0]

Foldseek 3Di:
DPVVLVVCAPPPPDPDHDDDDDDDDDDPPDDPDDDDDDDDPDDPDDDDDDDDDDDDDDPPPDDDDDDDDDDDDDDDPPPPPPPPPPPPLVLLLVLLVVLCVVCVVVVQVLCVVPQQQLLVLCVVVPLADPVCNVPPHSVRSVCSLSVVSVPDDDLVVNLVSLLSSLVSQCVSPDSSVVVSVVSVVSSCVSSVNSHDNDDPPPPPPPPDD